Protein 3KGB (pdb70)

CATH classification: 3.30.572.10

Radius of gyration: 17.96 Å; Cα contacts (8 Å, |Δi|>4): 526; chains: 1; bounding box: 48×39×47 Å

InterPro domains:
  IPR000398 Thymidylate synthase [MF_00008] (9-294)
  IPR000398 Thymidylate synthase [PR00108] (51-72)
  IPR000398 Thymidylate synthase [PR00108] (143-162)
  IPR000398 Thymidylate synthase [PR00108] (169-184)
  IPR000398 Thymidylate synthase [PR00108] (187-213)
  IPR000398 Thymidylate synthase [PR00108] (225-242)
  IPR000398 Thymidylate synthase [TIGR03284] (104-292)
  IPR020940 Thymidylate synthase, active site [PS00091] (154-182)
  IPR023451 Thymidylate synthase/dCMP hydroxymethylase domain [PF00303] (10-293)
  IPR023451 Thymidylate synthase/dCMP hydroxymethylase domain [cd00351] (11-245)
  IPR036926 Thymidylate synthase/dCMP hydroxymethylase superfamily [G3DSA:3.30.572.10] (1-294)
  IPR036926 Thymidylate synthase/dCMP hydroxymethylase superfamily [SSF55831] (4-293)
  IPR045097 Thymidylate synthase/dCMP hydroxymethylase [PTHR11548] (3-293)

Structure (mmCIF, N/CA/C/O backbone):
data_3KGB
#
_entry.id   3KGB
#
_cell.length_a   71.630
_cell.length_b   72.280
_cell.length_c   61.680
_cell.angle_alpha   90.00
_cell.angle_beta   90.00
_cell.angle_gamma   90.00
#
_symmetry.space_group_name_H-M   'P 21 21 2'
#
loop_
_entity.id
_entity.type
_entity.pdbx_description
1 polymer 'Thymidylate synthase 1/2'
2 non-polymer 'CHLORIDE ION'
3 water water
#
loop_
_atom_site.group_PDB
_atom_site.id
_atom_site.type_symbol
_atom_site.label_atom_id
_atom_site.label_alt_id
_atom_site.label_comp_id
_atom_site.label_asym_id
_atom_site.label_entity_id
_atom_site.label_seq_id
_atom_site.pdbx_PDB_ins_code
_atom_site.Cartn_x
_atom_site.Cartn_y
_atom_site.Cartn_z
_atom_site.occupancy
_atom_site.B_iso_or_equiv
_atom_site.auth_seq_id
_atom_site.auth_comp_id
_atom_site.auth_asym_id
_atom_site.auth_atom_id
_atom_site.pdbx_PDB_model_num
ATOM 1 N N . HIS A 1 7 ? -10.251 27.774 -37.835 1.00 25.30 7 HIS A N 1
ATOM 2 C CA . HIS A 1 7 ? -10.581 27.054 -36.552 1.00 25.65 7 HIS A CA 1
ATOM 3 C C . HIS A 1 7 ? -9.544 27.311 -35.444 1.00 24.11 7 HIS A C 1
ATOM 4 O O . HIS A 1 7 ? -8.387 27.021 -35.628 1.00 24.25 7 HIS A O 1
ATOM 11 N N . PRO A 1 8 ? -9.977 27.832 -34.276 1.00 23.01 8 PRO A N 1
ATOM 12 C CA . PRO A 1 8 ? -9.078 28.136 -33.165 1.00 21.69 8 PRO A CA 1
ATOM 13 C C . PRO A 1 8 ? -8.282 26.945 -32.587 1.00 20.06 8 PRO A C 1
ATOM 14 O O . PRO A 1 8 ? -7.259 27.159 -31.943 1.00 20.73 8 PRO A O 1
ATOM 18 N N . GLU A 1 9 ? -8.752 25.717 -32.754 1.00 17.80 9 GLU A N 1
ATOM 19 C CA . GLU A 1 9 ? -7.929 24.553 -32.371 1.00 17.41 9 GLU A CA 1
ATOM 20 C C . GLU A 1 9 ? -6.597 24.529 -33.109 1.00 16.90 9 GLU A C 1
ATOM 21 O O . GLU A 1 9 ? -5.612 23.979 -32.594 1.00 16.47 9 GLU A O 1
ATOM 27 N N . HIS A 1 10 ? -6.549 25.168 -34.280 1.00 15.82 10 HIS A N 1
ATOM 28 C CA . HIS A 1 10 ? -5.301 25.299 -34.993 1.00 16.66 10 HIS A CA 1
ATOM 29 C C . HIS A 1 10 ? -4.262 26.016 -34.209 1.00 15.39 10 HIS A C 1
ATOM 30 O O . HIS A 1 10 ? -3.083 25.761 -34.409 1.00 16.41 10 HIS A O 1
ATOM 37 N N . GLN A 1 11 ? -4.659 26.944 -33.341 1.00 14.62 11 GLN A N 1
ATOM 38 C CA . GLN A 1 11 ? -3.684 27.602 -32.503 1.00 14.15 11 GLN A CA 1
ATOM 39 C C . GLN A 1 11 ? -2.948 26.594 -31.596 1.00 13.71 11 GLN A C 1
ATOM 40 O O . GLN A 1 11 ? -1.729 26.705 -31.365 1.00 13.08 11 GLN A O 1
ATOM 46 N N . TYR A 1 12 ? -3.724 25.642 -31.065 1.00 13.15 12 TYR A N 1
ATOM 47 C CA . TYR A 1 12 ? -3.205 24.559 -30.235 1.00 12.49 12 TYR A CA 1
ATOM 48 C C . TYR A 1 12 ? -2.278 23.645 -31.034 1.00 12.35 12 TYR A C 1
ATOM 49 O O . TYR A 1 12 ? -1.174 23.322 -30.578 1.00 11.89 12 TYR A O 1
ATOM 58 N N . LEU A 1 13 ? -2.725 23.243 -32.217 1.00 12.22 13 LEU A N 1
ATOM 59 C CA . LEU A 1 13 ? -1.971 22.329 -33.039 1.00 12.61 13 LEU A CA 1
ATOM 60 C C . LEU A 1 13 ? -0.664 22.942 -33.547 1.00 12.52 13 LEU A C 1
ATOM 61 O O . LEU A 1 13 ? 0.382 22.254 -33.597 1.00 11.70 13 LEU A O 1
ATOM 66 N N . ASP A 1 14 ? -0.743 24.202 -33.956 1.00 12.20 14 ASP A N 1
ATOM 67 C CA . ASP A 1 14 ? 0.429 24.954 -34.364 1.00 12.31 14 ASP A CA 1
ATOM 68 C C . ASP A 1 14 ? 1.422 25.094 -33.203 1.00 10.24 14 ASP A C 1
ATOM 69 O O . ASP A 1 14 ? 2.612 25.013 -33.406 1.00 9.05 14 ASP A O 1
ATOM 74 N N . LEU A 1 15 ? 0.927 25.325 -32.004 1.00 9.28 15 LEU A N 1
ATOM 75 C CA . LEU A 1 15 ? 1.806 25.439 -30.841 1.00 8.81 15 LEU A CA 1
ATOM 76 C C . LEU A 1 15 ? 2.505 24.046 -30.637 1.00 8.76 15 LEU A C 1
ATOM 77 O O . LEU A 1 15 ? 3.718 23.979 -30.488 1.00 7.70 15 LEU A O 1
ATOM 82 N N . VAL A 1 16 ? 1.752 22.947 -30.761 1.00 7.30 16 VAL A N 1
ATOM 83 C CA . VAL A 1 16 ? 2.342 21.646 -30.666 1.00 7.73 16 VAL A CA 1
ATOM 84 C C . VAL A 1 16 ? 3.427 21.412 -31.737 1.00 9.90 16 VAL A C 1
ATOM 85 O O . VAL A 1 16 ? 4.534 20.927 -31.435 1.00 8.85 16 VAL A O 1
ATOM 89 N N . LYS A 1 17 ? 3.110 21.769 -32.978 1.00 11.25 17 LYS A N 1
ATOM 90 C CA . LYS A 1 17 ? 4.050 21.621 -34.090 1.00 11.65 17 LYS A CA 1
ATOM 91 C C . LYS A 1 17 ? 5.302 22.423 -33.782 1.00 11.04 17 LYS A C 1
ATOM 92 O O . LYS A 1 17 ? 6.408 21.952 -33.950 1.00 11.94 17 LYS A O 1
ATOM 98 N N . HIS A 1 18 ? 5.109 23.611 -33.241 1.00 10.53 18 HIS A N 1
ATOM 99 C CA . HIS A 1 18 ? 6.200 24.527 -32.970 1.00 10.21 18 HIS A CA 1
ATOM 100 C C . HIS A 1 18 ? 7.128 23.906 -31.910 1.00 9.29 18 HIS A C 1
ATOM 101 O O . HIS A 1 18 ? 8.350 23.931 -32.063 1.00 8.27 18 HIS A O 1
ATOM 108 N N . ILE A 1 19 ? 6.541 23.317 -30.871 1.00 8.42 19 ILE A N 1
ATOM 109 C CA . ILE A 1 19 ? 7.325 22.694 -29.834 1.00 8.28 19 ILE A CA 1
ATOM 110 C C . ILE A 1 19 ? 8.068 21.497 -30.403 1.00 8.89 19 ILE A C 1
ATOM 111 O O . ILE A 1 19 ? 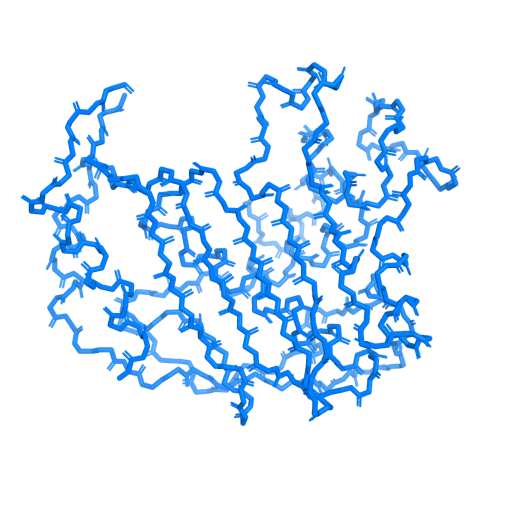9.208 21.303 -30.081 1.00 9.03 19 ILE A O 1
ATOM 116 N N . LEU A 1 20 ? 7.413 20.711 -31.253 1.00 9.43 20 LEU A N 1
ATOM 117 C CA . LEU A 1 20 ? 8.020 19.520 -31.857 1.00 9.71 20 LEU A CA 1
ATOM 118 C C . LEU A 1 20 ? 9.209 19.880 -32.735 1.00 10.06 20 LEU A C 1
ATOM 119 O O . LEU A 1 20 ? 10.200 19.168 -32.792 1.00 9.39 20 LEU A O 1
ATOM 124 N N . GLU A 1 21 ? 9.089 20.980 -33.447 1.00 11.45 21 GLU A N 1
ATOM 125 C CA . GLU A 1 21 ? 10.085 21.357 -34.461 1.00 12.92 21 GLU A CA 1
ATOM 126 C C . GLU A 1 21 ? 11.164 22.277 -33.933 1.00 11.60 21 GLU A C 1
ATOM 127 O O . GLU A 1 21 ? 12.290 22.219 -34.379 1.00 10.37 21 GLU A O 1
ATOM 133 N N . ASN A 1 22 ? 10.812 23.134 -32.987 1.00 11.70 22 ASN A N 1
ATOM 134 C CA . ASN A 1 22 ? 11.752 24.126 -32.466 1.00 12.35 22 ASN A CA 1
ATOM 135 C C . ASN A 1 22 ? 11.882 24.185 -30.951 1.00 12.35 22 ASN A C 1
ATOM 136 O O . ASN A 1 22 ? 12.578 25.051 -30.440 1.00 13.67 22 ASN A O 1
ATOM 141 N N . GLY A 1 23 ? 11.256 23.256 -30.235 1.00 11.78 23 GLY A N 1
ATOM 142 C CA . GLY A 1 23 ? 11.406 23.178 -28.794 1.00 12.31 23 GLY A CA 1
ATOM 143 C C . GLY A 1 23 ? 12.797 22.833 -28.289 1.00 12.40 23 GLY A C 1
ATOM 144 O O . GLY A 1 23 ? 13.533 22.119 -28.939 1.00 13.47 23 GLY A O 1
ATOM 145 N N . ALA A 1 24 ? 13.146 23.325 -27.104 1.00 13.14 24 ALA A N 1
ATOM 146 C CA . ALA A 1 24 ? 14.420 22.995 -26.473 1.00 13.68 24 ALA A CA 1
ATOM 147 C C . ALA A 1 24 ? 14.309 21.625 -25.809 1.00 14.69 24 ALA A C 1
ATOM 148 O O . ALA A 1 24 ? 13.211 21.158 -25.525 1.00 13.42 24 ALA A O 1
ATOM 150 N N . ARG A 1 25 ? 15.445 20.990 -25.564 1.00 16.26 25 ARG A N 1
ATOM 151 C CA . ARG A 1 25 ? 15.479 19.754 -24.811 1.00 18.75 25 ARG A CA 1
ATOM 152 C C . ARG A 1 25 ? 15.968 20.017 -23.394 1.00 20.76 25 ARG A C 1
ATOM 153 O O . ARG A 1 25 ? 17.117 20.406 -23.189 1.00 21.10 25 ARG A O 1
ATOM 161 N N . ARG A 1 26 ? 15.118 19.755 -22.414 1.00 23.13 26 ARG A N 1
ATOM 162 C CA . ARG A 1 26 ? 15.453 19.996 -21.018 1.00 24.92 26 ARG A CA 1
ATOM 163 C C . ARG A 1 26 ? 14.941 18.810 -20.180 1.00 26.69 26 ARG A C 1
ATOM 164 O O . ARG A 1 26 ? 13.939 18.188 -20.550 1.00 27.62 26 ARG A O 1
ATOM 172 N N . MET A 1 27 ? 15.659 18.445 -19.103 1.00 28.47 27 MET A N 1
ATOM 173 C CA . MET A 1 27 ? 15.206 17.362 -18.174 1.00 29.38 27 MET A CA 1
ATOM 174 C C . MET A 1 27 ? 14.858 17.967 -16.800 1.00 30.33 27 MET A C 1
ATOM 175 O O . MET A 1 27 ? 13.788 18.601 -16.640 1.00 31.03 27 MET A O 1
ATOM 177 N N . THR A 1 32 ? 12.435 12.616 -16.551 1.00 24.93 32 THR A N 1
ATOM 178 C CA . THR A 1 32 ? 11.612 12.598 -17.771 1.00 24.11 32 THR A CA 1
ATOM 179 C C . THR A 1 32 ? 11.917 13.832 -18.648 1.00 23.05 32 THR A C 1
ATOM 180 O O . THR A 1 32 ? 11.733 14.981 -18.222 1.00 23.92 32 THR A O 1
ATOM 182 N N . GLY A 1 33 ? 12.378 13.589 -19.871 1.00 21.02 33 GLY A N 1
ATOM 183 C CA . GLY A 1 33 ? 12.699 14.674 -20.785 1.00 19.53 33 GLY A CA 1
ATOM 184 C C . GLY A 1 33 ? 11.467 15.358 -21.351 1.00 18.05 33 GLY A C 1
ATOM 185 O O . GLY A 1 33 ? 10.360 14.815 -21.286 1.00 18.17 33 GLY A O 1
ATOM 186 N N . THR A 1 34 ? 11.662 16.563 -21.874 1.00 15.74 34 THR A N 1
ATOM 187 C CA . THR A 1 34 ? 10.647 17.244 -22.665 1.00 14.48 34 THR A CA 1
ATOM 188 C C . THR A 1 34 ? 11.236 18.085 -23.789 1.00 12.15 34 THR A C 1
ATOM 189 O O . THR A 1 34 ? 12.428 18.356 -23.841 1.00 10.96 34 THR A O 1
ATOM 193 N N . LEU A 1 35 ? 10.350 18.504 -24.680 1.00 10.62 35 LEU A N 1
ATOM 194 C CA . LEU A 1 35 ? 10.617 19.536 -25.668 1.00 9.06 35 LEU A CA 1
ATOM 195 C C . LEU A 1 35 ? 9.805 20.712 -25.218 1.00 9.23 35 LEU A C 1
ATOM 196 O O . LEU A 1 35 ? 8.646 20.526 -24.776 1.00 9.29 35 LEU A O 1
ATOM 201 N N . SER A 1 36 ? 10.345 21.927 -25.363 1.00 8.03 36 SER A N 1
ATOM 202 C CA . SER A 1 36 ? 9.674 23.082 -24.783 1.00 8.55 36 SER A CA 1
ATOM 203 C C . SER A 1 36 ? 10.006 24.415 -25.405 1.00 7.81 36 SER A C 1
ATOM 204 O O . SER A 1 36 ? 11.064 24.612 -25.975 1.00 8.28 36 SER A O 1
ATOM 207 N N . VAL A 1 37 ? 9.056 25.325 -25.277 1.00 7.27 37 VAL A N 1
ATOM 208 C CA . VAL A 1 37 ? 9.210 26.710 -25.681 1.00 7.24 37 VAL A CA 1
ATOM 209 C C . VAL A 1 37 ? 8.674 27.546 -24.551 1.00 7.54 37 VAL A C 1
ATOM 210 O O . VAL A 1 37 ? 7.965 27.029 -23.645 1.00 6.80 37 VAL A O 1
ATOM 214 N N . PHE A 1 38 ? 8.974 28.843 -24.582 1.00 6.98 38 PHE A N 1
ATOM 215 C CA . PHE A 1 38 ? 8.577 29.661 -23.488 1.00 6.47 38 PHE A CA 1
ATOM 216 C C . PHE A 1 38 ? 7.845 30.843 -24.023 1.00 7.56 38 PHE A C 1
ATOM 217 O O . PHE A 1 38 ? 8.389 31.584 -24.849 1.00 8.78 38 PHE A O 1
ATOM 225 N N . GLY A 1 39 ? 6.641 31.082 -23.521 1.00 7.74 39 GLY A N 1
ATOM 226 C CA . GLY A 1 39 ? 5.879 32.262 -23.950 1.00 8.11 39 GLY A CA 1
ATOM 227 C C . GLY A 1 39 ? 4.977 31.910 -25.110 1.00 7.89 39 GLY A C 1
ATOM 228 O O . GLY A 1 39 ? 5.424 31.859 -26.250 1.00 9.29 39 GLY A O 1
ATOM 229 N N . ALA A 1 40 ? 3.707 31.658 -24.834 1.00 6.97 40 ALA A N 1
ATOM 230 C CA . ALA A 1 40 ? 2.742 31.382 -25.906 1.00 6.92 40 ALA A CA 1
ATOM 231 C C . ALA A 1 40 ? 1.357 31.861 -25.472 1.00 7.70 40 ALA A C 1
ATOM 232 O O . ALA A 1 40 ? 1.083 31.986 -24.263 1.00 7.27 40 ALA A O 1
ATOM 234 N N . THR A 1 41 ? 0.484 32.049 -26.457 1.00 7.79 41 THR A N 1
ATOM 235 C CA . THR A 1 41 ? -0.860 32.536 -26.258 1.00 9.68 41 THR A CA 1
ATOM 236 C C . THR A 1 41 ? -1.799 31.758 -27.184 1.00 9.74 41 THR A C 1
ATOM 237 O O . THR A 1 41 ? -1.471 31.507 -28.352 1.00 9.67 41 THR A O 1
ATOM 241 N N . MET A 1 42 ? -2.982 31.456 -26.697 1.00 9.23 42 MET A N 1
ATOM 242 C CA . MET A 1 42 ? -4.048 30.930 -27.535 1.00 9.22 42 MET A CA 1
ATOM 243 C C . MET A 1 42 ? -5.276 31.658 -27.027 1.00 9.59 42 MET A C 1
ATOM 244 O O . MET A 1 42 ? -5.363 31.929 -25.837 1.00 8.79 42 MET A O 1
ATOM 249 N N . ARG A 1 43 ? -6.234 31.942 -27.901 1.00 10.27 43 ARG A N 1
ATOM 250 C CA . ARG A 1 43 ? -7.504 32.494 -27.468 1.00 10.68 43 ARG A CA 1
ATOM 251 C C . ARG A 1 43 ? -8.688 31.826 -28.183 1.00 10.48 43 ARG A C 1
ATOM 252 O O . ARG A 1 43 ? -8.618 31.456 -29.366 1.00 9.76 43 ARG A O 1
ATOM 260 N N . PHE A 1 44 ? -9.767 31.683 -27.431 1.00 9.75 44 PHE A N 1
ATOM 261 C CA . PHE A 1 44 ? -10.930 30.956 -27.860 1.00 9.55 44 PHE A CA 1
ATOM 262 C C . PHE A 1 44 ? -12.174 31.740 -27.599 1.00 9.10 44 PHE A C 1
ATOM 263 O O . PHE A 1 44 ? -12.430 32.151 -26.476 1.00 9.43 44 PHE A O 1
ATOM 271 N N . SER A 1 45 ? -12.971 31.919 -28.635 1.00 9.10 45 SER A N 1
ATOM 272 C CA . SER A 1 45 ? -14.240 32.602 -28.498 1.00 9.86 45 SER A CA 1
ATOM 273 C C . SER A 1 45 ? -15.178 31.647 -27.812 1.00 10.51 45 SER A C 1
ATOM 274 O O . SER A 1 45 ? -15.185 30.433 -28.117 1.00 11.00 45 SER A O 1
ATOM 277 N N . LEU A 1 46 ? -15.958 32.198 -26.892 1.00 10.41 46 LEU A N 1
ATOM 278 C CA . LEU A 1 46 ? -17.027 31.484 -26.179 1.00 10.05 46 LEU A CA 1
ATOM 279 C C . LEU A 1 46 ? -18.396 32.003 -26.618 1.00 10.73 46 LEU A C 1
ATOM 280 O O . LEU A 1 46 ? -19.387 31.723 -25.983 1.00 11.61 46 LEU A O 1
ATOM 285 N N . GLU A 1 47 ? -18.445 32.775 -27.696 1.00 11.67 47 GLU A N 1
ATOM 286 C CA . GLU A 1 47 ? -19.705 33.254 -28.246 1.00 12.93 47 GLU A CA 1
ATOM 287 C C . GLU A 1 47 ? -20.524 32.146 -28.897 1.00 12.76 47 GLU A C 1
ATOM 288 O O . GLU A 1 47 ? -20.000 31.103 -29.284 1.00 12.45 47 GLU A O 1
ATOM 294 N N . ASP A 1 48 ? -21.824 32.378 -28.970 1.00 13.64 48 ASP A N 1
ATOM 295 C CA . ASP A 1 48 ? -22.773 31.424 -29.513 1.00 13.99 48 ASP A CA 1
ATOM 296 C C . ASP A 1 48 ? -22.576 30.080 -28.833 1.00 12.50 48 ASP A C 1
ATOM 297 O O . ASP A 1 48 ? -22.621 29.055 -29.479 1.00 12.01 48 ASP A O 1
ATOM 302 N N . ASN A 1 49 ? -22.335 30.083 -27.529 1.00 10.32 49 ASN A N 1
ATOM 303 C CA . ASN A 1 49 ? -22.265 28.844 -26.759 1.00 10.18 49 ASN A CA 1
ATOM 304 C C . ASN A 1 49 ? -21.070 27.951 -27.115 1.00 9.90 49 ASN A C 1
ATOM 305 O O . ASN A 1 49 ? -21.013 26.809 -26.683 1.00 9.46 49 ASN A O 1
ATOM 310 N N . THR A 1 50 ? -20.100 28.490 -27.861 1.00 9.83 50 THR A N 1
ATOM 311 C CA . THR A 1 50 ? -18.918 27.753 -28.232 1.00 9.07 50 THR A CA 1
ATOM 312 C C . THR A 1 50 ? -18.196 27.372 -26.959 1.00 9.56 50 THR A C 1
ATOM 313 O O . THR A 1 50 ? -18.020 28.218 -26.044 1.00 8.73 50 THR A O 1
ATOM 317 N N . PHE A 1 51 ? -17.844 26.088 -26.886 1.00 9.35 51 PHE A N 1
ATOM 318 C CA . PHE A 1 51 ? -17.071 25.553 -25.770 1.00 9.78 51 PHE A CA 1
ATOM 319 C C . PHE A 1 51 ? -15.826 24.838 -26.300 1.00 10.01 51 PHE A C 1
ATOM 320 O O . PHE A 1 51 ? -15.929 23.804 -26.987 1.00 10.22 51 PHE A O 1
ATOM 328 N N . PRO A 1 52 ? -14.639 25.420 -26.057 1.00 10.36 52 PRO A N 1
ATOM 329 C CA . PRO A 1 52 ? -13.433 24.898 -26.681 1.00 10.32 52 PRO A CA 1
ATOM 330 C C . PRO A 1 52 ? -12.884 23.617 -26.048 1.00 10.35 52 PRO A C 1
ATOM 331 O O . PRO A 1 52 ? -11.815 23.604 -25.450 1.00 11.04 52 PRO A O 1
ATOM 335 N N . LEU A 1 53 ? -13.631 22.543 -26.246 1.00 9.97 53 LEU A N 1
ATOM 336 C CA . LEU A 1 53 ? -13.261 21.196 -25.834 1.00 9.84 53 LEU A CA 1
ATOM 337 C C . LEU A 1 53 ? -12.574 20.558 -27.050 1.00 9.78 53 LEU A C 1
ATOM 338 O O . LEU A 1 53 ? -13.207 20.371 -28.085 1.00 8.75 53 LEU A O 1
ATOM 343 N N . LEU A 1 54 ? -11.276 20.286 -26.956 1.00 9.39 54 LEU A N 1
ATOM 344 C CA . LEU A 1 54 ? -10.539 19.906 -28.138 1.00 10.81 54 LEU A CA 1
ATOM 345 C C . LEU A 1 54 ? -11.122 18.659 -28.818 1.00 10.77 54 LEU A C 1
ATOM 346 O O . LEU A 1 54 ? -11.557 17.725 -28.166 1.00 9.86 54 LEU A O 1
ATOM 351 N N . THR A 1 55 ? -11.129 18.714 -30.148 1.00 11.32 55 THR A N 1
ATOM 352 C CA . THR A 1 55 ? -11.659 17.667 -31.011 1.00 11.80 55 THR A CA 1
ATOM 353 C C . THR A 1 55 ? -10.591 16.703 -31.510 1.00 12.26 55 THR A C 1
ATOM 354 O O . THR A 1 55 ? -10.879 15.541 -31.743 1.00 12.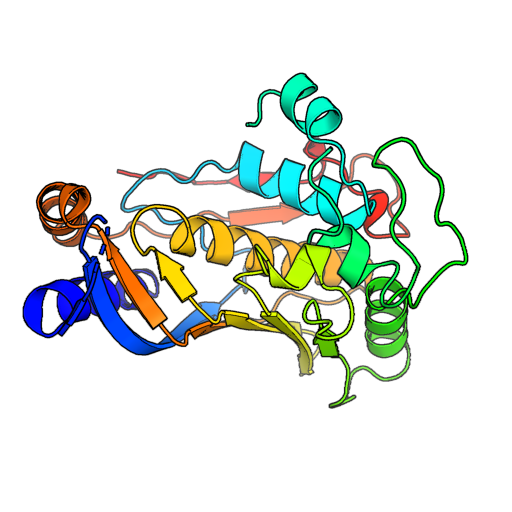86 55 THR A O 1
ATOM 358 N N . THR A 1 56 ? -9.337 17.134 -31.599 1.00 13.07 56 THR A N 1
ATOM 359 C CA . THR A 1 56 ? -8.337 16.249 -32.168 1.00 13.86 56 THR A CA 1
ATOM 360 C C . THR A 1 56 ? -7.982 15.099 -31.270 1.00 14.11 56 THR A C 1
ATOM 361 O O . THR A 1 56 ? -7.386 14.163 -31.738 1.00 13.34 56 THR A O 1
ATOM 365 N N . ARG A 1 57 ? -8.397 15.173 -30.011 1.00 15.01 57 ARG A N 1
ATOM 366 C CA . ARG A 1 57 ? -8.296 14.076 -29.065 1.00 16.09 57 ARG A CA 1
ATOM 367 C C . ARG A 1 57 ? -9.266 14.342 -27.909 1.00 15.64 57 ARG A C 1
ATOM 368 O O . ARG A 1 57 ? -9.267 15.437 -27.326 1.00 15.93 57 ARG A O 1
ATOM 376 N N . ARG A 1 58 ? -10.081 13.345 -27.583 1.00 14.84 58 ARG A N 1
ATOM 377 C CA . ARG A 1 58 ? -11.113 13.476 -26.569 1.00 14.00 58 ARG A CA 1
ATOM 378 C C . ARG A 1 58 ? -10.547 14.008 -25.251 1.00 14.04 58 ARG A C 1
ATOM 379 O O . ARG A 1 58 ? -9.534 13.516 -24.755 1.00 13.19 58 ARG A O 1
ATOM 387 N N . VAL A 1 59 ? -11.224 15.022 -24.702 1.00 13.39 59 VAL A N 1
ATOM 388 C CA . VAL A 1 59 ? -10.869 15.596 -23.425 1.00 12.54 59 VAL A CA 1
ATOM 389 C C . VAL A 1 59 ? -11.863 15.119 -22.392 1.00 12.80 59 VAL A C 1
ATOM 390 O O . VAL A 1 59 ? -13.068 14.999 -22.671 1.00 13.53 59 VAL A O 1
ATOM 394 N N . PHE A 1 60 ? -11.373 14.852 -21.188 1.00 12.75 60 PHE A N 1
ATOM 395 C CA . PHE A 1 60 ? -12.206 14.286 -20.129 1.00 12.49 60 PHE A CA 1
ATOM 396 C C . PHE A 1 60 ? -13.210 15.307 -19.548 1.00 12.06 60 PHE A C 1
ATOM 397 O O . PHE A 1 60 ? -13.033 15.829 -18.454 1.00 11.09 60 PHE A O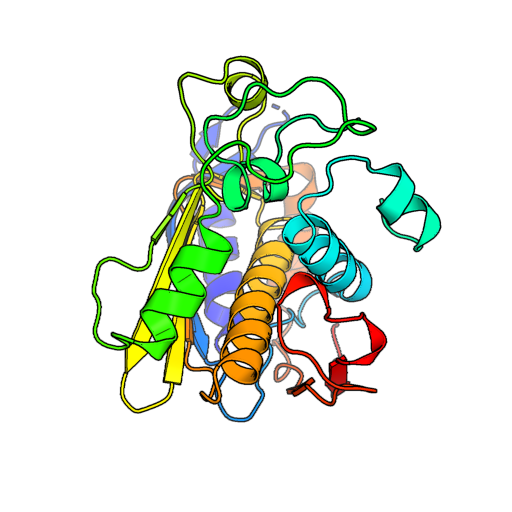 1
ATOM 405 N N . TYR A 1 61 ? -14.284 15.543 -20.290 1.00 12.36 61 TYR A N 1
ATOM 406 C CA . TYR A 1 61 ? -15.283 16.552 -19.958 1.00 12.96 61 TYR A CA 1
ATOM 407 C C . TYR A 1 61 ? -15.826 16.405 -18.534 1.00 13.70 61 TYR A C 1
ATOM 408 O O . TYR A 1 61 ? -15.928 17.387 -17.799 1.00 14.18 61 TYR A O 1
ATOM 417 N N . ARG A 1 62 ? -16.161 15.194 -18.128 1.00 13.67 62 ARG A N 1
ATOM 418 C CA . ARG A 1 62 ? -16.719 15.019 -16.797 1.00 14.32 62 ARG A CA 1
ATOM 419 C C . ARG A 1 62 ? -15.722 15.464 -15.738 1.00 13.93 62 ARG A C 1
ATOM 420 O O . ARG A 1 62 ? -16.103 16.104 -14.752 1.00 14.32 62 ARG A O 1
ATOM 428 N N . GLY A 1 63 ? -14.453 15.115 -15.944 1.00 13.00 63 GLY A N 1
ATOM 429 C CA . GLY A 1 63 ? -13.380 15.570 -15.083 1.00 12.49 63 GLY A CA 1
ATOM 430 C C . GLY A 1 63 ? -13.301 17.083 -15.023 1.00 12.59 63 GLY A C 1
ATOM 431 O O . GLY A 1 63 ? -13.258 17.653 -13.917 1.00 12.89 63 GLY A O 1
ATOM 432 N N . VAL A 1 64 ? -13.307 17.744 -16.189 1.00 11.52 64 VAL A N 1
ATOM 433 C CA . VAL A 1 64 ? -13.276 19.213 -16.230 1.00 11.56 64 VAL A CA 1
ATOM 434 C C . VAL A 1 64 ? -14.342 19.777 -15.309 1.00 11.96 64 VAL A C 1
ATOM 435 O O . VAL A 1 64 ? -14.076 20.637 -14.447 1.00 12.07 64 VAL A O 1
ATOM 439 N N . VAL A 1 65 ? -15.565 19.296 -15.475 1.00 12.17 65 VAL A N 1
ATOM 440 C CA . VAL A 1 65 ? -16.675 19.898 -14.773 1.00 12.17 65 VAL A CA 1
ATOM 441 C C . VAL A 1 65 ? -16.585 19.662 -13.268 1.00 12.80 65 VAL A C 1
ATOM 442 O O . VAL A 1 65 ? -16.591 20.608 -12.478 1.00 12.22 65 VAL A O 1
ATOM 446 N N . GLU A 1 66 ? -16.475 18.397 -12.885 1.00 13.32 66 GLU A N 1
ATOM 447 C CA . GLU A 1 66 ? -16.475 18.020 -11.473 1.00 13.99 66 GLU A CA 1
ATOM 448 C C . GLU A 1 66 ? -15.315 18.682 -10.716 1.00 14.16 66 GLU A C 1
ATOM 449 O O . GLU A 1 66 ? -15.492 19.229 -9.619 1.00 13.18 66 GLU A O 1
ATOM 455 N N . GLU A 1 67 ? -14.156 18.697 -11.353 1.00 14.50 67 GLU A N 1
ATOM 456 C CA . GLU A 1 67 ? -12.980 19.299 -10.782 1.00 15.82 67 GLU A CA 1
ATOM 457 C C . GLU A 1 67 ? -13.089 20.831 -10.664 1.00 15.49 67 GLU A C 1
ATOM 458 O O . GLU A 1 67 ? -12.663 21.405 -9.668 1.00 15.93 67 GLU A O 1
ATOM 464 N N . LEU A 1 68 ? -13.699 21.497 -11.632 1.00 15.11 68 LEU A N 1
ATOM 465 C CA . LEU A 1 68 ? -14.003 22.907 -11.449 1.00 15.18 68 LEU A CA 1
ATOM 466 C C . LEU A 1 68 ? -15.018 23.114 -10.310 1.00 15.68 68 LEU A C 1
ATOM 467 O O . LEU A 1 68 ? -14.803 23.957 -9.470 1.00 16.57 68 LEU A O 1
ATOM 472 N N . LEU A 1 69 ? -16.118 22.377 -10.270 1.00 16.04 69 LEU A N 1
ATOM 473 C CA . LEU A 1 69 ? -17.097 22.613 -9.198 1.00 16.91 69 LEU A CA 1
ATOM 474 C C . LEU A 1 69 ? -16.480 22.346 -7.807 1.00 17.36 69 LEU A C 1
ATOM 475 O O . LEU A 1 69 ? -16.769 23.049 -6.842 1.00 16.92 69 LEU A O 1
ATOM 480 N N . PHE A 1 70 ? -15.631 21.326 -7.740 1.00 18.18 70 PHE A N 1
ATOM 481 C CA . PHE A 1 70 ? -14.853 20.967 -6.542 1.00 19.10 70 PHE A CA 1
ATOM 482 C C . PHE A 1 70 ? -13.953 22.119 -6.096 1.00 19.57 70 PHE A C 1
ATOM 483 O O . PHE A 1 70 ? -14.005 22.515 -4.937 1.00 20.04 70 PHE A O 1
ATOM 491 N N . PHE A 1 71 ? -13.138 22.661 -7.001 1.00 19.89 71 PHE A N 1
ATOM 492 C CA . PHE A 1 71 ? -12.333 23.839 -6.659 1.00 20.30 71 PHE A CA 1
ATOM 493 C C . PHE A 1 71 ? -13.210 25.020 -6.224 1.00 20.05 71 PHE A C 1
ATOM 494 O O . PHE A 1 71 ? -12.841 25.767 -5.323 1.00 19.25 71 PHE A O 1
ATOM 502 N N . LEU A 1 72 ? -14.346 25.221 -6.888 1.00 19.75 72 LEU A N 1
ATOM 503 C CA . LEU A 1 72 ? -15.215 26.349 -6.530 1.00 20.44 72 LEU A CA 1
ATOM 504 C C . LEU A 1 72 ? -15.877 26.171 -5.141 1.00 21.36 72 LEU A C 1
ATOM 505 O O . LEU A 1 72 ? -16.241 27.158 -4.495 1.00 21.22 72 LEU A O 1
ATOM 510 N N . ARG A 1 73 ? -16.034 24.933 -4.688 1.00 21.99 73 ARG A N 1
ATOM 511 C CA . ARG A 1 73 ? -16.477 24.688 -3.312 1.00 23.45 73 ARG A CA 1
ATOM 512 C C . ARG A 1 73 ? -15.336 24.868 -2.304 1.00 24.12 73 ARG A C 1
ATOM 513 O O . ARG A 1 73 ? -15.558 24.881 -1.091 1.00 24.53 73 ARG A O 1
ATOM 521 N N . GLY A 1 74 ? -14.114 25.018 -2.805 1.00 24.89 74 GLY A N 1
ATOM 522 C CA . GLY A 1 74 ? -12.962 25.252 -1.950 1.00 25.62 74 GLY A CA 1
ATOM 523 C C . GLY A 1 74 ? -12.480 23.973 -1.312 1.00 26.11 74 GLY A C 1
ATOM 524 O O . GLY A 1 74 ? -11.763 24.013 -0.318 1.00 26.36 74 GLY A O 1
ATOM 525 N N . GLU A 1 75 ? -12.860 22.835 -1.890 1.00 26.64 75 GLU A N 1
ATOM 526 C CA . GLU A 1 75 ? -12.569 21.538 -1.286 1.00 27.24 75 GLU A CA 1
ATOM 527 C C . GLU A 1 75 ? -11.201 21.079 -1.724 1.00 27.05 75 GLU A C 1
ATOM 528 O O . GLU A 1 75 ? -10.717 21.479 -2.777 1.00 27.47 75 GLU A O 1
ATOM 534 N N . THR A 1 76 ? -10.586 20.240 -0.899 1.00 27.15 76 THR A N 1
ATOM 535 C CA . THR A 1 76 ? -9.182 19.864 -1.068 1.00 26.92 76 THR A CA 1
ATOM 536 C C . THR A 1 76 ? -8.965 18.394 -0.743 1.00 26.82 76 THR A C 1
ATOM 537 O O . THR A 1 76 ? -7.875 18.000 -0.344 1.00 26.80 76 THR A O 1
ATOM 541 N N . ASP A 1 77 ? -10.005 17.589 -0.941 1.00 27.01 77 ASP A N 1
ATOM 542 C CA . ASP A 1 77 ? -10.000 16.182 -0.551 1.00 27.04 77 ASP A CA 1
ATOM 543 C C . ASP A 1 77 ? -10.432 15.337 -1.736 1.00 26.96 77 ASP A C 1
ATOM 544 O O . ASP A 1 77 ? -11.622 15.263 -2.043 1.00 25.91 77 ASP A O 1
ATOM 546 N N . SER A 1 78 ? -9.470 14.667 -2.370 1.00 27.49 78 SER A N 1
ATOM 547 C CA . SER A 1 78 ? -9.718 13.995 -3.646 1.00 28.46 78 SER A CA 1
ATOM 548 C C . SER A 1 78 ? -10.622 12.769 -3.537 1.00 29.10 78 SER A C 1
ATOM 549 O O . SER A 1 78 ? -10.893 12.103 -4.547 1.00 29.64 78 SER A O 1
ATOM 552 N N . LYS A 1 79 ? -11.083 12.475 -2.319 1.00 29.69 79 LYS A N 1
ATOM 553 C CA . LYS A 1 79 ? -12.123 11.475 -2.088 1.00 29.76 79 LYS A CA 1
ATOM 554 C C . LYS A 1 79 ? -13.475 11.949 -2.654 1.00 29.66 79 LYS A C 1
ATOM 555 O O . LYS A 1 79 ? -14.214 11.141 -3.219 1.00 29.54 79 LYS A O 1
ATOM 557 N N . VAL A 1 80 ? -13.791 13.242 -2.512 1.00 29.75 80 VAL A N 1
ATOM 558 C CA . VAL A 1 80 ? -14.983 13.826 -3.177 1.00 30.13 80 VAL A CA 1
ATOM 559 C C . VAL A 1 80 ? -15.015 13.489 -4.672 1.00 29.95 80 VAL A C 1
ATOM 560 O O . VAL A 1 80 ? -16.026 13.020 -5.186 1.00 30.00 80 VAL A O 1
ATOM 562 N N . LEU A 1 81 ? -13.886 13.703 -5.338 1.00 30.35 81 LEU A N 1
ATOM 563 C CA . LEU A 1 81 ? -13.758 13.497 -6.780 1.00 30.60 81 LEU A CA 1
ATOM 564 C C . LEU A 1 81 ? -13.843 12.035 -7.135 1.00 31.33 81 LEU A C 1
ATOM 565 O O . LEU A 1 81 ? -14.522 11.672 -8.106 1.00 31.24 81 LEU A O 1
ATOM 570 N N . GLU A 1 82 ? -13.131 11.209 -6.358 1.00 32.11 82 GLU A N 1
ATOM 571 C CA . GLU A 1 82 ? -13.050 9.761 -6.591 1.00 32.57 82 GLU A CA 1
ATOM 572 C C . GLU A 1 82 ? -14.445 9.165 -6.613 1.00 33.02 82 GLU A C 1
ATOM 573 O O . GLU A 1 82 ? -14.765 8.393 -7.514 1.00 33.19 82 GLU A O 1
ATOM 575 N N . LYS A 1 83 ? -15.283 9.572 -5.656 1.00 33.59 83 LYS A N 1
ATOM 576 C CA . LYS A 1 83 ? -16.673 9.094 -5.559 1.00 34.05 83 LYS A CA 1
ATOM 577 C C . LYS A 1 83 ? -17.607 9.701 -6.625 1.00 34.55 83 LYS A C 1
ATOM 578 O O . LYS A 1 83 ? -18.834 9.532 -6.543 1.00 34.91 83 LYS A O 1
ATOM 580 N N . LYS A 1 84 ? -17.030 10.4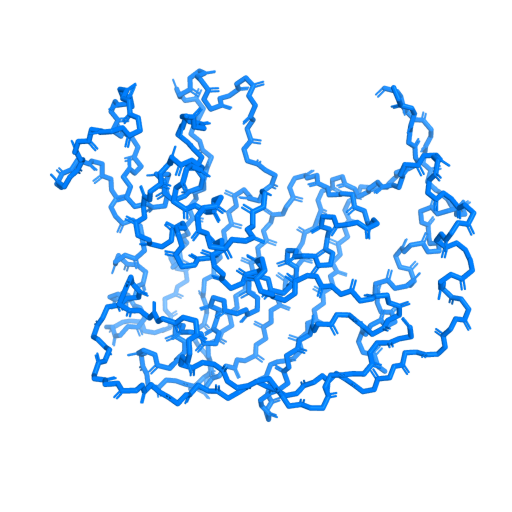06 -7.602 1.00 34.50 84 LYS A N 1
ATOM 581 C CA . LYS A 1 84 ? -17.754 10.904 -8.769 1.00 34.83 84 LYS A CA 1
ATOM 582 C C . LYS A 1 84 ? -17.117 10.452 -10.102 1.00 35.09 84 LYS A C 1
ATOM 583 O O . LYS A 1 84 ? -17.412 11.015 -11.174 1.00 35.37 84 LYS A O 1
ATOM 589 N N . GLY A 1 85 ? -16.262 9.432 -10.030 1.00 34.91 85 GLY A N 1
ATOM 590 C CA . GLY A 1 85 ? -15.698 8.802 -11.214 1.00 34.80 85 GLY A CA 1
ATOM 591 C C . GLY A 1 85 ? -14.544 9.570 -11.818 1.00 34.84 85 GLY A C 1
ATOM 592 O O . GLY A 1 85 ? -14.262 9.418 -13.007 1.00 34.85 85 GLY A O 1
ATOM 593 N N . VAL A 1 86 ? -13.861 10.362 -10.987 1.00 34.82 86 VAL A N 1
ATOM 594 C CA . VAL A 1 86 ? -12.793 11.261 -11.421 1.00 34.85 86 VAL A CA 1
ATOM 595 C C . VAL A 1 86 ? -11.542 11.120 -10.545 1.00 35.36 86 VAL A C 1
ATOM 596 O O . VAL A 1 86 ? -11.621 11.263 -9.331 1.00 35.31 86 VAL A O 1
ATOM 600 N N . ARG A 1 87 ? -10.392 10.879 -11.177 1.00 36.22 87 ARG A N 1
ATOM 601 C CA . ARG A 1 87 ? -9.098 10.787 -10.487 1.00 36.55 87 ARG A CA 1
ATOM 602 C C . ARG A 1 87 ? -8.428 12.154 -10.352 1.00 36.96 87 ARG A C 1
ATOM 603 O O . ARG A 1 87 ? -7.902 12.708 -11.329 1.00 37.04 87 ARG A O 1
ATOM 605 N N . ASP A 1 109 ? -6.037 13.845 0.973 1.00 28.17 109 ASP A N 1
ATOM 606 C CA . ASP A 1 109 ? -5.710 15.256 1.190 1.00 27.96 109 ASP A CA 1
ATOM 607 C C . ASP A 1 109 ? -4.720 15.730 0.134 1.00 28.12 109 ASP A C 1
ATOM 608 O O . ASP A 1 109 ? -3.612 15.196 0.026 1.00 28.26 109 ASP A O 1
ATOM 613 N N . LEU A 1 110 ? -5.128 16.727 -0.652 1.00 28.08 110 LEU A N 1
ATOM 614 C CA . LEU A 1 110 ? -4.280 17.263 -1.723 1.00 28.09 110 LEU A CA 1
ATOM 615 C C . LEU A 1 110 ? -3.485 18.484 -1.284 1.00 27.62 110 LEU A C 1
ATOM 616 O O . LEU A 1 110 ? -2.569 18.904 -1.983 1.00 27.92 110 LEU A O 1
ATOM 621 N N . GLY A 1 111 ? -3.844 19.056 -0.137 1.00 27.27 111 GLY A N 1
ATOM 622 C CA . GLY A 1 111 ? -3.195 20.262 0.364 1.00 27.14 111 GLY A CA 1
ATOM 623 C C . GLY A 1 111 ? -3.864 21.542 -0.114 1.00 26.90 111 GLY A C 1
ATOM 624 O O . GLY A 1 111 ? -5.006 21.525 -0.575 1.00 27.12 111 GLY A O 1
ATOM 625 N N . PRO A 1 112 ? -3.148 22.671 -0.022 1.00 26.24 112 PRO A N 1
ATOM 626 C CA . PRO A 1 112 ? -3.769 23.936 -0.361 1.00 25.53 112 PRO A CA 1
ATOM 627 C C . PRO A 1 112 ? -3.668 24.230 -1.872 1.00 25.02 112 PRO A C 1
ATOM 628 O O . PRO A 1 112 ? -3.057 25.216 -2.310 1.00 24.24 112 PRO A O 1
ATOM 632 N N . ILE A 1 113 ? -4.275 23.333 -2.651 1.00 24.62 113 ILE A N 1
ATOM 633 C CA . ILE A 1 113 ? -4.418 23.496 -4.097 1.00 24.18 113 ILE A CA 1
ATOM 634 C C . ILE A 1 113 ? -5.471 24.580 -4.437 1.00 24.07 113 ILE A C 1
ATOM 635 O O . ILE A 1 113 ? -5.912 25.326 -3.556 1.00 23.32 113 ILE A O 1
ATOM 640 N N . TYR A 1 114 ? -5.866 24.653 -5.712 1.00 24.53 114 TYR A N 1
ATOM 641 C CA . TYR A 1 114 ? -6.514 25.850 -6.298 1.00 24.49 114 TYR A CA 1
ATOM 642 C C . TYR A 1 114 ? -7.631 26.431 -5.508 1.00 24.02 114 TYR A C 1
ATOM 643 O O . TYR A 1 114 ? -7.558 27.572 -5.107 1.00 25.81 114 TYR A O 1
ATOM 652 N N . GLY A 1 115 ? -8.670 25.654 -5.299 1.00 23.12 115 GLY A N 1
ATOM 653 C CA . GLY A 1 115 ? -9.820 26.120 -4.573 1.00 22.71 115 GLY A CA 1
ATOM 654 C C . GLY A 1 115 ? -9.501 26.786 -3.258 1.00 22.03 115 GLY A C 1
ATOM 655 O O . GLY A 1 115 ? -10.059 27.841 -2.959 1.00 22.82 115 GLY A O 1
ATOM 656 N N . PHE A 1 116 ? -8.624 26.171 -2.460 1.00 20.42 116 PHE A N 1
ATOM 657 C CA . PHE A 1 116 ? -8.177 26.778 -1.219 1.00 18.68 116 PHE A CA 1
ATOM 658 C C . PHE A 1 116 ? -7.617 28.178 -1.435 1.00 17.43 116 PHE A C 1
ATOM 659 O O . PHE A 1 116 ? -7.983 29.122 -0.729 1.00 16.45 116 PHE A O 1
ATOM 667 N N . GLN A 1 117 ? -6.716 28.300 -2.402 1.00 16.31 117 GLN A N 1
ATOM 668 C CA . GLN A 1 117 ? -6.088 29.593 -2.719 1.00 16.02 117 GLN A CA 1
ATOM 669 C C . GLN A 1 117 ? -7.115 30.596 -3.241 1.00 15.91 117 GLN A C 1
ATOM 670 O O . GLN A 1 117 ? -7.061 31.797 -2.930 1.00 14.78 117 GLN A O 1
ATOM 676 N N . TRP A 1 118 ? -8.045 30.086 -4.043 1.00 15.90 118 TRP A N 1
ATOM 677 C CA . TRP A 1 118 ? -9.074 30.908 -4.639 1.00 16.12 118 TRP A CA 1
ATOM 678 C C . TRP A 1 118 ? -9.969 31.459 -3.572 1.00 16.91 118 TRP A C 1
ATOM 679 O O . TRP A 1 118 ? -10.273 32.654 -3.561 1.00 18.24 118 TRP A O 1
ATOM 690 N N . ARG A 1 119 ? -10.397 30.587 -2.676 1.00 16.75 119 ARG A N 1
ATOM 691 C CA . ARG A 1 119 ? -11.447 30.936 -1.738 1.00 17.61 119 ARG A CA 1
ATOM 692 C C . ARG A 1 119 ? -10.973 31.324 -0.339 1.00 17.08 119 ARG A C 1
ATOM 693 O O . ARG A 1 119 ? -11.696 32.028 0.332 1.00 16.14 119 ARG A O 1
ATOM 701 N N . HIS A 1 120 ? -9.756 30.920 0.046 1.00 17.04 120 HIS A N 1
ATOM 702 C CA . HIS A 1 120 ? -9.214 31.156 1.389 1.00 17.35 120 HIS A CA 1
ATOM 703 C C . HIS A 1 120 ? -7.733 31.566 1.334 1.00 16.68 120 HIS A C 1
ATOM 704 O O . HIS A 1 120 ? -6.908 31.054 2.084 1.00 16.43 120 HIS A O 1
ATOM 711 N N . PHE A 1 121 ? -7.398 32.486 0.440 1.00 16.01 121 PHE A N 1
ATOM 712 C CA . PHE A 1 121 ? -6.017 32.871 0.250 1.00 15.20 121 PHE A CA 1
ATOM 713 C C . PHE A 1 121 ? -5.406 33.416 1.536 1.00 15.39 121 PHE A C 1
ATOM 714 O O . PHE A 1 121 ? -5.977 34.314 2.181 1.00 15.52 121 PHE A O 1
ATOM 722 N N . GLY A 1 122 ? -4.245 32.883 1.906 1.00 15.43 122 GLY A N 1
ATOM 723 C CA . GLY A 1 122 ? -3.541 33.357 3.109 1.00 16.15 122 GLY A CA 1
ATOM 724 C C . GLY A 1 122 ? -3.949 32.730 4.440 1.00 16.50 122 GLY A C 1
ATOM 725 O O . GLY A 1 122 ? -3.376 33.077 5.490 1.00 16.58 122 GLY A O 1
ATOM 726 N N . ALA A 1 123 ? -4.928 31.819 4.419 1.00 16.98 123 ALA A N 1
ATOM 727 C CA . ALA A 1 123 ? -5.313 31.077 5.646 1.00 17.46 123 ALA A CA 1
ATOM 728 C C . ALA A 1 123 ? -4.272 30.003 5.925 1.00 17.43 123 ALA A C 1
ATOM 729 O O . ALA A 1 123 ? -3.642 29.492 5.001 1.00 17.88 123 ALA A O 1
ATOM 731 N N . ARG A 1 124 ? -4.091 29.653 7.191 1.00 17.71 124 ARG A N 1
ATOM 732 C CA . ARG A 1 124 ? -3.224 28.542 7.543 1.00 17.60 124 ARG A CA 1
ATOM 733 C C . ARG A 1 124 ? -3.942 27.275 7.102 1.00 17.64 124 ARG A C 1
ATOM 734 O O . ARG A 1 124 ? -5.069 27.036 7.528 1.00 17.75 124 ARG A O 1
ATOM 736 N N . TYR A 1 125 ? -3.318 26.489 6.230 1.00 18.10 125 TYR A N 1
ATOM 737 C CA . TYR A 1 125 ? -3.911 25.237 5.775 1.00 18.97 125 TYR A CA 1
ATOM 738 C C . TYR A 1 125 ? -3.566 24.115 6.716 1.00 19.95 125 TYR A C 1
ATOM 739 O O . TYR A 1 125 ? -2.389 23.870 6.993 1.00 20.06 125 TYR A O 1
ATOM 748 N N . GLU A 1 126 ? -4.591 23.399 7.160 1.00 21.44 126 GLU A N 1
ATOM 749 C CA . GLU A 1 126 ? -4.421 22.356 8.170 1.00 22.45 126 GLU A CA 1
ATOM 750 C C . GLU A 1 126 ? -4.670 20.973 7.544 1.00 22.79 126 GLU A C 1
ATOM 751 O O . GLU A 1 126 ? -3.718 20.287 7.175 1.00 22.56 126 GLU A O 1
ATOM 757 N N . THR A 1 127 ? -5.933 20.591 7.371 1.00 23.70 127 THR A N 1
ATOM 758 C CA . THR A 1 127 ? -6.283 19.328 6.703 1.00 24.73 127 THR A CA 1
ATOM 759 C C . THR A 1 127 ? -7.450 19.491 5.712 1.00 25.34 127 THR A C 1
ATOM 760 O O . THR A 1 127 ? -8.174 20.486 5.749 1.00 25.76 127 THR A O 1
ATOM 764 N N . SER A 1 128 ? -7.617 18.497 4.836 1.00 26.04 128 SER A N 1
ATOM 765 C CA . SER A 1 128 ? -8.708 18.464 3.846 1.00 26.44 128 SER A CA 1
ATOM 766 C C . SER A 1 128 ? -10.082 18.314 4.496 1.00 26.91 128 SER A C 1
ATOM 767 O O . SER A 1 128 ? -11.084 18.807 3.977 1.00 26.80 128 SER A O 1
ATOM 769 N N . ALA A 1 129 ? -10.114 17.629 5.634 1.00 27.34 129 ALA A N 1
ATOM 770 C CA . ALA A 1 129 ? -11.342 17.420 6.388 1.00 27.86 129 ALA A CA 1
ATOM 771 C C . ALA A 1 129 ? -11.726 18.612 7.281 1.00 28.05 129 ALA A C 1
ATOM 772 O O . ALA A 1 129 ? -12.663 18.501 8.070 1.00 28.43 129 ALA A O 1
ATOM 774 N N . SER A 1 130 ? -11.030 19.742 7.152 1.00 28.12 130 SER A N 1
ATOM 775 C CA . SER A 1 130 ? -11.148 20.845 8.113 1.00 28.40 130 SER A CA 1
ATOM 776 C C . SER A 1 130 ? -11.974 22.006 7.559 1.00 28.39 130 SER A C 1
ATOM 777 O O . SER A 1 130 ? -12.203 22.083 6.343 1.00 29.19 130 SER A O 1
ATOM 780 N N . SER A 1 131 ? -12.424 22.908 8.438 1.00 28.25 131 SER A N 1
ATOM 781 C CA . SER A 1 131 ? -13.250 24.051 8.004 1.00 28.28 131 SER A CA 1
ATOM 782 C C . SER A 1 131 ? -12.501 25.387 7.973 1.00 28.20 131 SER A C 1
ATOM 783 O O . SER A 1 131 ? -11.738 25.717 8.896 1.00 28.66 131 SER A O 1
ATOM 786 N N . TYR A 1 132 ? -12.754 26.145 6.905 1.00 27.40 132 TYR A N 1
ATOM 787 C CA . TYR A 1 132 ? -12.074 27.407 6.633 1.00 26.94 132 TYR A CA 1
ATOM 788 C C . TYR A 1 132 ? -13.025 28.588 6.355 1.00 27.63 132 TYR A C 1
ATOM 789 O O . TYR A 1 132 ? -12.566 29.655 5.923 1.00 27.66 132 TYR A O 1
ATOM 798 N N . GLU A 1 133 ? -14.328 28.409 6.604 1.00 28.06 133 GLU A N 1
ATOM 799 C CA . GLU A 1 133 ? -15.318 29.482 6.420 1.00 28.11 133 GLU A CA 1
ATOM 800 C C . GLU A 1 133 ? -14.881 30.718 7.211 1.00 27.91 133 GLU A C 1
ATOM 801 O O . GLU A 1 133 ? -14.666 30.635 8.420 1.00 27.75 133 GLU A O 1
ATOM 803 N N . GLY A 1 134 ? -14.727 31.849 6.522 1.00 27.52 134 GLY A N 1
ATOM 804 C CA . GLY A 1 134 ? -14.272 33.097 7.159 1.00 27.52 134 GLY A CA 1
ATOM 805 C C . GLY A 1 134 ? -12.759 33.212 7.362 1.00 27.37 134 GLY A C 1
ATOM 806 O O . GLY A 1 134 ? -12.279 34.150 8.024 1.00 27.31 134 GLY A O 1
ATOM 807 N N . LYS A 1 135 ? -12.006 32.267 6.793 1.00 26.62 135 LYS A N 1
ATOM 808 C CA . LYS A 1 135 ? -10.548 32.284 6.882 1.00 26.02 135 LYS A CA 1
ATOM 809 C C . LYS A 1 135 ? -9.977 32.537 5.485 1.00 25.22 135 LYS A C 1
ATOM 810 O O . LYS A 1 135 ? -10.349 31.878 4.513 1.00 24.38 135 LYS A O 1
ATOM 812 N N . GLY A 1 136 ? -9.092 33.522 5.407 1.00 24.47 136 GLY A N 1
ATOM 813 C CA . GLY A 1 136 ? -8.423 33.862 4.181 1.00 23.92 136 GLY A CA 1
ATOM 814 C C . GLY A 1 136 ? -9.345 34.672 3.298 1.00 23.44 136 GLY A C 1
ATOM 815 O O . GLY A 1 136 ? -10.527 34.870 3.625 1.00 23.97 136 GLY A O 1
ATOM 816 N N . VAL A 1 137 ? -8.807 35.135 2.173 1.00 21.98 137 VAL A N 1
ATOM 817 C CA . VAL A 1 137 ? -9.572 35.976 1.269 1.00 20.67 137 VAL A CA 1
ATOM 818 C C . VAL A 1 137 ? -10.323 35.143 0.244 1.00 19.55 137 VAL A C 1
ATOM 819 O O . VAL A 1 137 ? -9.717 34.322 -0.469 1.00 20.19 137 VAL A O 1
ATOM 823 N N . ASP A 1 138 ? -11.641 35.352 0.182 1.00 17.60 138 ASP A N 1
ATOM 824 C CA . ASP A 1 138 ? -12.468 34.738 -0.861 1.00 16.68 138 ASP A CA 1
ATOM 825 C C . ASP A 1 138 ? -12.384 35.546 -2.144 1.00 15.19 138 ASP A C 1
ATOM 826 O O . ASP A 1 138 ? -13.237 36.389 -2.453 1.00 14.74 138 ASP A O 1
ATOM 831 N N . GLN A 1 139 ? -11.323 35.289 -2.885 1.00 14.39 139 GLN A N 1
ATOM 832 C CA . GLN A 1 139 ? -11.078 35.995 -4.142 1.00 13.32 139 GLN A CA 1
ATOM 833 C C . GLN A 1 139 ? -12.204 35.780 -5.163 1.00 13.35 139 GLN A C 1
ATOM 834 O O . GLN A 1 139 ? -12.506 36.668 -5.959 1.00 11.95 139 GLN A O 1
ATOM 840 N N . ILE A 1 140 ? -12.850 34.617 -5.120 1.00 14.26 140 ILE A N 1
ATOM 841 C CA . ILE A 1 140 ? -13.934 34.308 -6.081 1.00 15.09 140 ILE A CA 1
ATOM 842 C C . ILE A 1 140 ? -15.165 35.185 -5.830 1.00 15.09 140 ILE A C 1
ATOM 843 O O . ILE A 1 140 ? -15.713 35.793 -6.754 1.00 15.41 140 ILE A O 1
ATOM 848 N N . ALA A 1 141 ? -15.551 35.272 -4.571 1.00 15.52 141 ALA A N 1
ATOM 849 C CA . ALA A 1 141 ? -16.696 36.071 -4.160 1.00 15.92 141 ALA A CA 1
ATOM 850 C C . ALA A 1 141 ? -16.390 37.527 -4.450 1.00 15.99 141 ALA A C 1
ATOM 851 O O . ALA A 1 141 ? -17.260 38.309 -4.850 1.00 15.78 141 ALA A O 1
ATOM 853 N N . SER A 1 142 ? -15.144 37.893 -4.218 1.00 16.71 142 SER A N 1
ATOM 854 C CA . SER A 1 142 ? -14.730 39.254 -4.450 1.00 18.03 142 SER A CA 1
ATOM 855 C C . SER A 1 142 ? -14.788 39.599 -5.944 1.00 17.76 142 SER A C 1
ATOM 856 O O . SER A 1 142 ? -15.138 40.728 -6.298 1.00 18.17 142 SER A O 1
ATOM 859 N N . ALA A 1 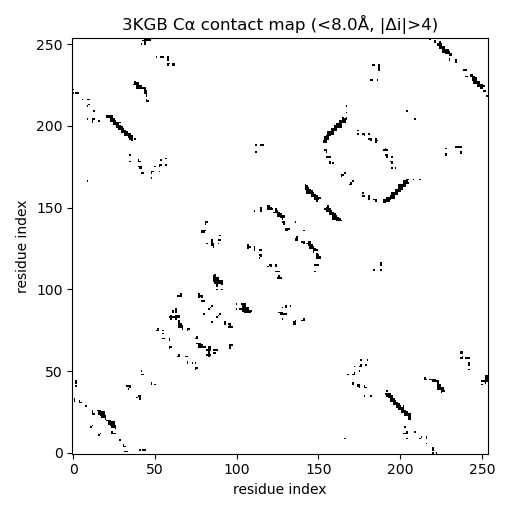143 ? -14.448 38.631 -6.796 1.00 17.51 143 ALA A N 1
ATOM 860 C CA . ALA A 1 143 ? -14.436 38.816 -8.262 1.00 17.30 143 ALA A CA 1
ATOM 861 C C . ALA A 1 143 ? -15.861 38.934 -8.817 1.00 16.69 143 ALA A C 1
ATOM 862 O O . ALA A 1 143 ? -16.152 39.810 -9.600 1.00 15.26 143 ALA A O 1
ATOM 864 N N . ILE A 1 144 ? -16.760 38.072 -8.358 1.00 16.92 144 ILE A N 1
ATOM 865 C CA . ILE A 1 144 ? -18.159 38.121 -8.797 1.00 16.30 144 ILE A CA 1
ATOM 866 C C . ILE A 1 144 ? -18.816 39.430 -8.340 1.00 16.79 144 ILE A C 1
ATOM 867 O O . ILE A 1 144 ? -19.506 40.091 -9.126 1.00 16.82 144 ILE A O 1
ATOM 872 N N . ALA A 1 145 ? -18.542 39.852 -7.107 1.00 16.06 145 ALA A N 1
ATOM 873 C CA . ALA A 1 145 ? -19.065 41.130 -6.628 1.00 15.84 145 ALA A CA 1
ATOM 874 C C . ALA A 1 145 ? -18.576 42.271 -7.519 1.00 15.00 145 ALA A C 1
ATOM 875 O O . ALA A 1 145 ? -19.376 43.106 -7.961 1.00 16.47 145 ALA A O 1
ATOM 877 N N . ALA A 1 146 ? -17.281 42.303 -7.806 1.00 13.23 146 ALA A N 1
ATOM 878 C CA . ALA A 1 146 ? -16.726 43.343 -8.658 1.00 12.19 146 ALA A CA 1
ATOM 879 C C . ALA A 1 146 ? -17.372 43.294 -10.050 1.00 11.83 146 ALA A C 1
ATOM 880 O O . ALA A 1 146 ? -17.704 44.337 -10.615 1.00 11.68 146 ALA A O 1
ATOM 882 N N . ILE A 1 147 ? -17.525 42.102 -10.623 1.00 10.85 147 ILE A N 1
ATOM 883 C CA . ILE A 1 147 ? -18.190 41.997 -11.905 1.00 10.73 147 ILE A CA 1
ATOM 884 C C . ILE A 1 147 ? -19.570 42.672 -11.873 1.00 11.65 147 ILE A C 1
ATOM 885 O O . ILE A 1 147 ? -19.965 43.285 -12.841 1.00 11.47 147 ILE A O 1
ATOM 890 N N . ARG A 1 148 ? -20.303 42.545 -10.763 1.00 13.33 148 ARG A N 1
ATOM 891 C CA . ARG A 1 148 ? -21.664 43.096 -10.668 1.00 14.19 148 ARG A CA 1
ATOM 892 C C . ARG A 1 148 ? -21.682 44.582 -10.392 1.00 14.43 148 ARG A C 1
ATOM 893 O O . ARG A 1 148 ? -22.524 45.277 -10.945 1.00 14.96 148 ARG A O 1
ATOM 901 N N . ALA A 1 149 ? -20.782 45.061 -9.529 1.00 14.92 149 ALA A N 1
ATOM 902 C CA . ALA A 1 149 ? -20.814 46.468 -9.085 1.00 15.43 149 ALA A CA 1
ATOM 903 C C . ALA A 1 149 ? -20.007 47.354 -9.972 1.00 15.78 149 ALA A C 1
ATOM 904 O O . ALA A 1 149 ? -20.340 48.521 -10.159 1.00 15.37 149 ALA A O 1
ATOM 906 N N . ASN A 1 150 ? -18.911 46.812 -10.495 1.00 16.57 150 ASN A N 1
ATOM 907 C CA . ASN A 1 150 ? -17.962 47.599 -11.291 1.00 17.00 150 ASN A CA 1
ATOM 908 C C . ASN A 1 150 ? -17.402 46.786 -12.472 1.00 16.85 150 ASN A C 1
ATOM 909 O O . ASN A 1 150 ? -16.214 46.484 -12.514 1.00 16.77 150 ASN A O 1
ATOM 914 N N . PRO A 1 151 ? -18.268 46.432 -13.425 1.00 16.32 151 PRO A N 1
ATOM 915 C CA . PRO A 1 151 ? -17.930 45.542 -14.504 1.00 16.12 151 PRO A CA 1
ATOM 916 C C . PRO A 1 151 ? -16.714 45.992 -15.336 1.00 15.55 151 PRO A C 1
ATOM 917 O O . PRO A 1 151 ? -15.957 45.168 -15.814 1.00 15.98 151 PRO A O 1
ATOM 921 N N . ALA A 1 152 ? -16.522 47.297 -15.463 1.00 14.62 152 ALA A N 1
ATOM 922 C CA . ALA A 1 152 ? -15.397 47.883 -16.176 1.00 13.38 152 ALA A CA 1
ATOM 923 C C . ALA A 1 152 ? -14.056 47.778 -15.411 1.00 12.87 152 ALA A C 1
ATOM 924 O O . ALA A 1 152 ? -13.036 48.274 -15.870 1.00 11.88 152 ALA A O 1
ATOM 926 N N . SER A 1 153 ? -14.058 47.158 -14.241 1.00 12.92 153 SER A N 1
ATOM 927 C CA . SER A 1 153 ? -12.875 47.162 -13.398 1.00 13.43 153 SER A CA 1
ATOM 928 C C . SER A 1 153 ? -11.698 46.517 -14.133 1.00 12.96 153 SER A C 1
ATOM 929 O O . SER A 1 153 ? -11.852 45.523 -14.868 1.00 13.02 153 SER A O 1
ATOM 932 N N . ARG A 1 154 ? -10.522 47.037 -13.871 1.00 12.76 154 ARG A N 1
ATOM 933 C CA . ARG A 1 154 ? -9.283 46.415 -14.396 1.00 13.71 154 ARG A CA 1
ATOM 934 C C . ARG A 1 154 ? -8.536 45.594 -13.343 1.00 12.23 154 ARG A C 1
ATOM 935 O O . ARG A 1 154 ? -7.416 45.132 -13.582 1.00 10.74 154 ARG A O 1
ATOM 943 N N . ARG A 1 155 ? -9.187 45.397 -12.190 1.00 11.86 155 ARG A N 1
ATOM 944 C CA . ARG A 1 155 ? -8.551 44.760 -11.012 1.00 11.74 155 ARG A CA 1
ATOM 945 C C . ARG A 1 155 ? -9.273 43.476 -10.561 1.00 11.77 155 ARG A C 1
ATOM 946 O O . ARG A 1 155 ? -9.120 43.059 -9.411 1.00 11.50 155 ARG A O 1
ATOM 948 N N . ILE A 1 156 ? -10.042 42.848 -11.463 1.00 11.32 156 ILE A N 1
ATOM 949 C CA . ILE A 1 156 ? -10.771 41.610 -11.148 1.00 11.75 156 ILE A CA 1
ATOM 950 C C . ILE A 1 156 ? -9.838 40.439 -11.363 1.00 12.26 156 ILE A C 1
ATOM 951 O O . ILE A 1 156 ? -9.946 39.700 -12.349 1.00 14.54 156 ILE A O 1
ATOM 956 N N . VAL A 1 157 ? -8.905 40.286 -10.442 1.00 12.20 157 VAL A N 1
ATOM 957 C CA . VAL A 1 157 ? -7.840 39.333 -10.553 1.00 12.24 157 VAL A CA 1
ATOM 958 C C . VAL A 1 157 ? -7.979 38.304 -9.442 1.00 11.97 157 VAL A C 1
ATOM 959 O O . VAL A 1 157 ? -8.346 38.625 -8.324 1.00 12.84 157 VAL A O 1
ATOM 963 N N . VAL A 1 158 ? -7.683 37.058 -9.754 1.00 11.26 158 VAL A N 1
ATOM 964 C CA . VAL A 1 158 ? -7.683 36.004 -8.783 1.00 11.02 158 VAL A CA 1
ATOM 965 C C . VAL A 1 158 ? -6.334 35.299 -8.871 1.00 10.83 158 VAL A C 1
ATOM 966 O O . VAL A 1 158 ? -5.920 34.885 -9.955 1.00 10.88 158 VAL A O 1
ATOM 970 N N . SER A 1 159 ? -5.636 35.156 -7.746 1.00 10.82 159 SER A N 1
ATOM 971 C CA . SER A 1 159 ? -4.300 34.534 -7.759 1.00 10.14 159 SER A CA 1
ATOM 972 C C . SER A 1 159 ? -4.302 33.233 -6.996 1.00 10.84 159 SER A C 1
ATOM 973 O O . SER A 1 159 ? -4.859 33.156 -5.878 1.00 10.31 159 SER A O 1
ATOM 976 N N . ALA A 1 160 ? -3.628 32.230 -7.554 1.00 10.72 160 ALA A N 1
ATOM 977 C CA . ALA A 1 160 ? -3.408 30.988 -6.826 1.00 11.29 160 ALA A CA 1
ATOM 978 C C . ALA A 1 160 ? -1.988 30.865 -6.302 1.00 11.32 160 ALA A C 1
ATOM 979 O O . ALA A 1 160 ? -1.620 29.791 -5.797 1.00 12.48 160 ALA A O 1
ATOM 981 N N . TRP A 1 161 ? -1.219 31.960 -6.358 1.00 10.69 161 TRP A N 1
ATOM 982 C CA . TRP A 1 161 ? 0.228 31.919 -6.069 1.00 10.56 161 TRP A CA 1
ATOM 983 C C . TRP A 1 161 ? 0.575 32.588 -4.724 1.00 10.82 161 TRP A C 1
ATOM 984 O O . TRP A 1 161 ? 0.494 33.802 -4.589 1.00 10.76 161 TRP A O 1
ATOM 995 N N . ASN A 1 162 ? 0.936 31.795 -3.728 1.00 12.18 162 ASN A N 1
ATOM 996 C CA . ASN A 1 162 ? 1.231 32.330 -2.384 1.00 12.52 162 ASN A CA 1
ATOM 997 C C . ASN A 1 162 ? 2.594 31.850 -1.943 1.00 13.26 162 ASN A C 1
ATOM 998 O O . ASN A 1 162 ? 2.737 30.742 -1.441 1.00 14.21 162 ASN A O 1
ATOM 1003 N N . PRO A 1 163 ? 3.614 32.690 -2.128 1.00 14.29 163 PRO A N 1
ATOM 1004 C CA . PRO A 1 163 ? 4.970 32.271 -1.852 1.00 14.90 163 PRO A CA 1
ATOM 1005 C C . PRO A 1 163 ? 5.322 32.095 -0.371 1.00 16.13 163 PRO A C 1
ATOM 1006 O O . PRO A 1 163 ? 6.414 31.598 -0.076 1.00 16.08 163 PRO A O 1
ATOM 1010 N N . THR A 1 164 ? 4.430 32.485 0.539 1.00 17.11 164 THR A N 1
ATOM 1011 C CA . THR A 1 164 ? 4.624 32.200 1.956 1.00 18.17 164 THR A CA 1
ATOM 1012 C C . THR A 1 164 ? 4.136 30.794 2.337 1.00 19.45 164 THR A C 1
ATOM 1013 O O . THR A 1 164 ? 4.543 30.257 3.352 1.00 20.00 164 THR A O 1
ATOM 1017 N N . ASP A 1 165 ? 3.286 30.188 1.515 1.00 21.29 165 ASP A N 1
ATOM 1018 C CA . ASP A 1 165 ? 2.760 28.834 1.762 1.00 22.34 165 ASP A CA 1
ATOM 1019 C C . ASP A 1 165 ? 3.745 27.780 1.209 1.00 23.32 165 ASP A C 1
ATOM 1020 O O . ASP A 1 165 ? 3.644 27.342 0.053 1.00 23.33 165 ASP A O 1
ATOM 1025 N N . LEU A 1 166 ? 4.703 27.388 2.054 1.00 24.52 166 LEU A N 1
ATOM 1026 C CA . LEU A 1 166 ? 5.779 26.447 1.693 1.00 25.24 166 LEU A CA 1
ATOM 1027 C C . LEU A 1 166 ? 5.260 25.099 1.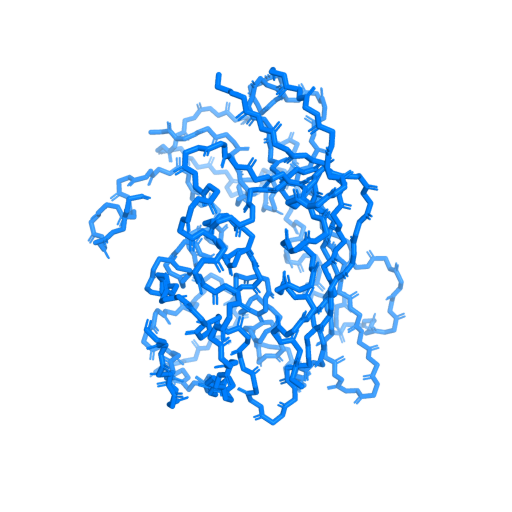159 1.00 26.07 166 LEU A C 1
ATOM 1028 O O . LEU A 1 166 ? 5.920 24.454 0.333 1.00 26.46 166 LEU A O 1
ATOM 1030 N N . GLY A 1 167 ? 4.092 24.677 1.658 1.00 26.61 167 GLY A N 1
ATOM 1031 C CA . GLY A 1 167 ? 3.425 23.447 1.215 1.00 26.72 167 GLY A CA 1
ATOM 1032 C C . GLY A 1 167 ? 3.044 23.584 -0.240 1.00 26.80 167 GLY A C 1
ATOM 1033 O O . GLY A 1 167 ? 3.511 22.814 -1.094 1.00 26.99 167 GLY A O 1
ATOM 1034 N N . SER A 1 168 ? 2.224 24.595 -0.524 1.00 26.35 168 SER A N 1
ATOM 1035 C CA . SER A 1 168 ? 1.943 24.972 -1.903 1.00 25.94 168 SER A CA 1
ATOM 1036 C C . SER A 1 168 ? 3.254 25.072 -2.681 1.00 25.57 168 SER A C 1
ATOM 1037 O O . SER A 1 168 ? 3.386 24.440 -3.720 1.00 25.61 168 SER A O 1
ATOM 1040 N N . MET A 1 169 ? 4.237 25.812 -2.155 1.00 25.11 169 MET A N 1
ATOM 1041 C CA . MET A 1 169 ? 5.446 26.140 -2.925 1.00 24.58 169 MET A CA 1
ATOM 1042 C C . MET A 1 169 ? 6.322 24.923 -3.262 1.00 24.69 169 MET A C 1
ATOM 1043 O O . MET A 1 169 ? 7.196 25.018 -4.125 1.00 25.27 169 MET A O 1
ATOM 1048 N N . ALA A 1 170 ? 6.110 23.788 -2.595 1.00 24.47 170 ALA A N 1
ATOM 1049 C CA . ALA A 1 170 ? 6.857 22.561 -2.934 1.00 24.21 170 ALA A CA 1
ATOM 1050 C C . ALA A 1 170 ? 6.238 21.817 -4.137 1.00 23.89 170 ALA A C 1
ATOM 1051 O O . ALA A 1 170 ? 6.943 21.054 -4.822 1.00 24.11 170 ALA A O 1
ATOM 1053 N N . LEU A 1 171 ? 4.935 22.043 -4.382 1.00 23.33 171 LEU A N 1
ATOM 1054 C CA . LEU A 1 171 ? 4.219 21.556 -5.600 1.00 22.36 171 LEU A CA 1
ATOM 1055 C C . LEU A 1 171 ? 3.166 22.606 -6.007 1.00 20.92 171 LEU A C 1
ATOM 1056 O O . LEU A 1 171 ? 1.956 22.469 -5.737 1.00 20.25 171 LEU A O 1
ATOM 1061 N N . PRO A 1 172 ? 3.633 23.691 -6.631 1.00 18.75 172 PRO A N 1
ATOM 1062 C CA . PRO A 1 172 ? 2.792 24.862 -6.792 1.00 17.62 172 PRO A CA 1
ATOM 1063 C C . PRO A 1 172 ? 1.822 24.759 -7.969 1.00 16.56 172 PRO A C 1
ATOM 1064 O O . PRO A 1 172 ? 2.043 23.964 -8.876 1.00 15.19 172 PRO A O 1
ATOM 1068 N N . PRO A 1 173 ? 0.736 25.539 -7.942 1.00 16.32 173 PRO A N 1
ATOM 1069 C CA . PRO A 1 173 ? -0.187 25.600 -9.094 1.00 16.82 173 PRO A CA 1
ATOM 1070 C C . PRO A 1 173 ? 0.487 25.954 -10.417 1.00 16.47 173 PRO A C 1
ATOM 1071 O O . PRO A 1 173 ? 1.334 26.835 -10.457 1.00 15.77 173 PRO A O 1
ATOM 1075 N N . CYS A 1 174 ? 0.115 25.230 -11.462 1.00 17.41 174 CYS A N 1
ATOM 1076 C CA . CYS A 1 174 ? 0.508 25.514 -12.840 1.00 19.08 174 CYS A CA 1
ATOM 1077 C C . CYS A 1 174 ? -0.254 26.709 -13.343 1.00 19.15 174 CYS A C 1
ATOM 1078 O O . CYS A 1 174 ? 0.281 27.495 -14.113 1.00 19.68 174 CYS A O 1
ATOM 1081 N N . HIS A 1 175 ? -1.515 26.846 -12.933 1.00 19.25 175 HIS A N 1
ATOM 1082 C CA . HIS A 1 175 ? -2.306 27.990 -13.391 1.00 18.80 175 HIS A CA 1
ATOM 1083 C C . HIS A 1 175 ? -2.412 29.000 -12.307 1.00 17.46 175 HIS A C 1
ATOM 1084 O O . HIS A 1 175 ? -3.119 28.861 -11.339 1.00 17.75 175 HIS A O 1
ATOM 1091 N N . VAL A 1 176 ? -1.688 30.066 -12.550 1.00 16.33 176 VAL A N 1
ATOM 1092 C CA . VAL A 1 176 ? -1.076 30.829 -11.516 1.00 16.14 176 VAL A CA 1
ATOM 1093 C C . VAL A 1 176 ? -2.016 31.951 -11.125 1.00 15.72 176 VAL A C 1
ATOM 1094 O O . VAL A 1 176 ? -2.184 32.252 -9.963 1.00 14.82 176 VAL A O 1
ATOM 1098 N N . LEU A 1 177 ? -2.670 32.519 -12.122 1.00 15.03 177 LEU A N 1
ATOM 1099 C CA . LEU A 1 177 ? -3.505 33.659 -11.918 1.00 14.91 177 LEU A CA 1
ATOM 1100 C C . LEU A 1 177 ? -4.460 33.781 -13.079 1.00 13.46 177 LEU A C 1
ATOM 1101 O O . LEU A 1 177 ? -4.180 33.266 -14.163 1.00 13.50 177 LEU A O 1
ATOM 1106 N N . PHE A 1 178 ? -5.610 34.408 -12.837 1.00 12.08 178 PHE A N 1
ATOM 1107 C CA . PHE A 1 178 ? -6.544 34.761 -13.894 1.00 10.17 178 PHE A CA 1
ATOM 1108 C C . PHE A 1 178 ? -7.256 36.100 -13.632 1.00 10.50 178 PHE A C 1
ATOM 1109 O O . PHE A 1 178 ? -7.271 36.609 -12.504 1.00 10.04 178 PHE A O 1
ATOM 1117 N N . GLN A 1 179 ? -7.758 36.697 -14.712 1.00 10.06 179 GLN A N 1
ATOM 1118 C CA . GLN A 1 179 ? -8.405 38.005 -14.682 1.00 10.23 179 GLN A CA 1
ATOM 1119 C C . GLN A 1 179 ? -9.689 37.943 -15.465 1.00 9.75 179 GLN A C 1
ATOM 1120 O O . GLN A 1 179 ? -9.721 37.429 -16.575 1.00 10.56 179 GLN A O 1
ATOM 1126 N N . PHE A 1 180 ? -10.744 38.506 -14.907 1.00 10.26 180 PHE A N 1
ATOM 1127 C CA . PHE A 1 180 ? -11.988 38.643 -15.647 1.00 10.66 180 PHE A CA 1
ATOM 1128 C C . PHE A 1 180 ? -12.105 40.035 -16.190 1.00 10.51 180 PHE A C 1
ATOM 1129 O O . PHE A 1 180 ? -11.564 40.974 -15.626 1.00 11.32 180 PHE A O 1
ATOM 1137 N N . ASN A 1 181 ? -12.834 40.153 -17.290 1.00 10.54 181 ASN A N 1
ATOM 1138 C CA . ASN A 1 181 ? -13.052 41.407 -17.995 1.00 10.79 181 ASN A CA 1
ATOM 1139 C C . ASN A 1 181 ? -14.462 41.435 -18.503 1.00 10.34 181 ASN A C 1
ATOM 1140 O O . ASN A 1 181 ? -14.948 40.447 -19.089 1.00 10.41 181 ASN A O 1
ATOM 1145 N N . VAL A 1 182 ? -15.136 42.550 -18.308 1.00 10.65 182 VAL A N 1
ATOM 1146 C CA . VAL A 1 182 ? -16.473 42.704 -18.884 1.00 10.35 182 VAL A CA 1
ATOM 1147 C C . VAL A 1 182 ? -16.423 43.830 -19.891 1.00 10.89 182 VAL A C 1
ATOM 1148 O O . VAL A 1 182 ? -16.024 44.911 -19.559 1.00 10.05 182 VAL A O 1
ATOM 1152 N N . THR A 1 183 ? -16.798 43.530 -21.130 1.00 11.73 183 THR A N 1
ATOM 1153 C CA . THR A 1 183 ? -16.821 44.490 -22.203 1.00 12.46 183 THR A CA 1
ATOM 1154 C C . THR A 1 183 ? -18.055 44.170 -23.034 1.00 12.86 183 THR A C 1
ATOM 1155 O O . THR A 1 183 ? -18.288 43.005 -23.370 1.00 11.75 183 THR A O 1
ATOM 1159 N N . ASP A 1 184 ? -18.874 45.196 -23.296 1.00 13.30 184 ASP A N 1
ATOM 1160 C CA . ASP A 1 184 ? -20.084 45.040 -24.076 1.00 14.06 184 ASP A CA 1
ATOM 1161 C C . ASP A 1 184 ? -20.971 43.869 -23.648 1.00 14.00 184 ASP A C 1
ATOM 1162 O O . ASP A 1 184 ? -21.477 43.109 -24.479 1.00 14.30 184 ASP A O 1
ATOM 1167 N N . GLY A 1 185 ? -21.174 43.750 -22.346 1.00 14.02 185 GLY A N 1
ATOM 1168 C CA . GLY A 1 185 ? -22.015 42.689 -21.803 1.00 14.48 185 GLY A CA 1
ATOM 1169 C C . GLY A 1 185 ? -21.447 41.268 -21.892 1.00 14.83 185 GLY A C 1
ATOM 1170 O O . GLY A 1 185 ? -22.183 40.313 -21.685 1.00 15.01 185 GLY A O 1
ATOM 1171 N N . LYS A 1 186 ? -20.146 41.129 -22.159 1.00 14.31 186 LYS A N 1
ATOM 1172 C CA . LYS A 1 186 ? -19.515 39.818 -22.357 1.00 13.98 186 LYS A CA 1
ATOM 1173 C C . LYS A 1 186 ? -18.460 39.629 -21.296 1.00 12.80 186 LYS A C 1
ATOM 1174 O O . LYS A 1 186 ? -17.615 40.512 -21.106 1.00 13.37 186 LYS A O 1
ATOM 1180 N N . LEU A 1 187 ? -18.495 38.494 -20.601 1.00 11.04 187 LEU A N 1
ATOM 1181 C CA . LEU A 1 187 ? -17.411 38.139 -19.657 1.00 9.38 187 LEU A CA 1
ATOM 1182 C C . LEU A 1 187 ? -16.285 37.406 -20.355 1.00 9.44 187 LEU A C 1
ATOM 1183 O O . LEU A 1 187 ? -16.524 36.404 -21.015 1.00 9.80 187 LEU A O 1
ATOM 1188 N N . SER A 1 188 ? -15.058 37.934 -20.255 1.00 9.32 188 SER A N 1
ATOM 1189 C CA . SER A 1 188 ? -13.898 37.227 -20.753 1.00 9.24 188 SER A CA 1
ATOM 1190 C C . SER A 1 188 ? -12.943 36.931 -19.602 1.00 8.82 188 SER A C 1
ATOM 1191 O O . SER A 1 188 ? -13.055 37.495 -18.515 1.00 8.87 188 SER A O 1
ATOM 1194 N N . CYS A 1 189 ? -12.018 36.018 -19.840 1.00 8.88 189 CYS A N 1
ATOM 1195 C CA . CYS A 1 189 ? -11.105 35.551 -18.805 1.00 8.71 189 CYS A CA 1
ATOM 1196 C C . CYS A 1 189 ? -9.745 35.370 -19.397 1.00 8.43 189 CYS A C 1
ATOM 1197 O O . CYS A 1 189 ? -9.642 34.882 -20.487 1.00 10.20 189 CYS A O 1
ATOM 1200 N N . ALA A 1 190 ? -8.693 35.767 -18.698 1.00 8.58 190 ALA A N 1
ATOM 1201 C CA . ALA A 1 190 ? -7.321 35.465 -19.151 1.00 8.69 190 ALA A CA 1
ATOM 1202 C C . ALA A 1 190 ? -6.632 34.786 -17.997 1.00 8.56 190 ALA A C 1
ATOM 1203 O O . ALA A 1 190 ? -6.790 35.213 -16.839 1.00 7.61 190 ALA A O 1
ATOM 1205 N N . MET A 1 191 ? -5.874 33.741 -18.315 1.00 8.81 191 MET A N 1
ATOM 1206 C CA . MET A 1 191 ? -5.241 32.926 -17.304 1.00 8.46 191 MET A CA 1
ATOM 1207 C C . MET A 1 191 ? -3.778 32.812 -17.708 1.00 7.94 191 MET A C 1
ATOM 1208 O O . MET A 1 191 ? -3.469 32.613 -18.883 1.00 8.56 191 MET A O 1
ATOM 1213 N N . TYR A 1 192 ? -2.900 33.046 -16.756 1.00 7.43 192 TYR A N 1
ATOM 1214 C CA . TYR A 1 192 ? -1.476 32.861 -16.937 1.00 7.42 192 TYR A CA 1
ATOM 1215 C C . TYR A 1 192 ? -1.073 31.514 -16.364 1.00 6.37 192 TYR A C 1
ATOM 1216 O O . TYR A 1 192 ? -1.248 31.276 -15.186 1.00 5.87 192 TYR A O 1
ATOM 1225 N N . GLN A 1 193 ? -0.559 30.631 -17.208 1.00 6.29 193 GLN A N 1
ATOM 1226 C CA . GLN A 1 193 ? -0.127 29.299 -16.810 1.00 6.56 193 GLN A CA 1
ATOM 1227 C C . GLN A 1 193 ? 1.384 29.205 -16.904 1.00 6.40 193 GLN A C 1
ATOM 1228 O O . GLN A 1 193 ? 1.952 29.395 -18.019 1.00 7.57 193 GLN A O 1
ATOM 1234 N N . ARG A 1 194 ? 2.039 28.923 -15.774 1.00 5.65 194 ARG A N 1
ATOM 1235 C CA . ARG A 1 194 ? 3.509 28.972 -15.689 1.00 6.28 194 ARG A CA 1
ATOM 1236 C C . ARG A 1 194 ? 4.169 27.839 -16.425 1.00 6.17 194 ARG A C 1
ATOM 1237 O O . ARG A 1 194 ? 5.315 27.978 -16.851 1.00 6.97 194 ARG A O 1
ATOM 1245 N N . SER A 1 195 ? 3.444 26.731 -16.547 1.00 6.62 195 SER A N 1
ATOM 1246 C CA . SER A 1 195 ? 3.941 25.503 -17.146 1.00 7.06 195 SER A CA 1
ATOM 1247 C C . SER A 1 195 ? 2.762 24.701 -17.580 1.00 8.35 195 SER A C 1
ATOM 1248 O O . SER A 1 195 ? 1.782 24.560 -16.816 1.00 9.74 195 SER A O 1
ATOM 1251 N N . GLY A 1 196 ? 2.810 24.167 -18.791 1.00 8.78 196 GLY A N 1
ATOM 1252 C CA . GLY A 1 196 ? 1.749 23.277 -19.236 1.00 9.54 196 GLY A CA 1
ATOM 1253 C C . GLY A 1 196 ? 2.220 22.189 -20.171 1.00 10.26 196 GLY A C 1
ATOM 1254 O O . GLY A 1 196 ? 3.006 22.453 -21.089 1.00 10.63 196 GLY A O 1
ATOM 1255 N N . ASP A 1 197 ? 1.752 20.964 -19.938 1.00 10.89 197 ASP A N 1
ATOM 1256 C CA . ASP A 1 197 ? 1.995 19.888 -20.859 1.00 11.65 197 ASP A CA 1
ATOM 1257 C C . ASP A 1 197 ? 0.879 19.949 -21.892 1.00 11.41 197 ASP A C 1
ATOM 1258 O O . ASP A 1 197 ? -0.304 19.946 -21.572 1.00 9.59 197 ASP A O 1
ATOM 1263 N N . MET A 1 198 ? 1.296 19.992 -23.142 1.00 12.32 198 MET A N 1
ATOM 1264 C CA . MET A 1 198 ? 0.405 20.103 -24.273 1.00 12.35 198 MET A CA 1
ATOM 1265 C C . MET A 1 198 ? -0.494 18.912 -24.478 1.00 13.51 198 MET A C 1
ATOM 1266 O O . MET A 1 198 ? -1.610 19.071 -24.961 1.00 13.79 198 MET A O 1
ATOM 1271 N N . GLY A 1 199 ? -0.020 17.728 -24.108 1.00 13.77 199 GLY A N 1
ATOM 1272 C CA . GLY A 1 199 ? -0.748 16.511 -24.377 1.00 15.11 199 GLY A CA 1
ATOM 1273 C C . GLY A 1 199 ? -2.090 16.435 -23.654 1.00 15.98 199 GLY A C 1
ATOM 1274 O O . GLY A 1 199 ? -3.127 16.152 -24.257 1.00 17.24 199 GLY A O 1
ATOM 1275 N N . LEU A 1 200 ? -2.072 16.712 -22.358 1.00 16.54 200 LEU A N 1
ATOM 1276 C CA . LEU A 1 200 ? -3.164 16.354 -21.485 1.00 16.63 200 LEU A CA 1
ATOM 1277 C C . LEU A 1 200 ? -3.617 17.584 -20.716 1.00 15.81 200 LEU A C 1
ATOM 1278 O O . LEU A 1 200 ? -4.778 17.958 -20.777 1.00 16.51 200 LEU A O 1
ATOM 1283 N N . GLY A 1 201 ? -2.673 18.212 -20.012 1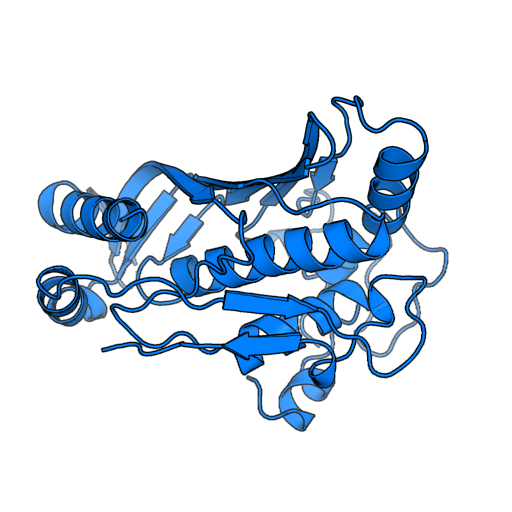.00 14.49 201 GLY A N 1
ATOM 1284 C CA . GLY A 1 201 ? -2.930 19.319 -19.141 1.00 12.70 201 GLY A CA 1
ATOM 1285 C C . GLY A 1 201 ? -3.506 20.532 -19.850 1.00 12.86 201 GLY A C 1
ATOM 1286 O O . GLY A 1 201 ? -4.515 21.083 -19.392 1.00 12.82 201 GLY A O 1
ATOM 1287 N N . VAL A 1 202 ? -2.906 20.952 -20.964 1.00 11.12 202 VAL A N 1
ATOM 1288 C CA . VAL A 1 202 ? -3.319 22.195 -21.583 1.00 10.16 202 VAL A CA 1
ATOM 1289 C C . VAL A 1 202 ? -4.749 22.108 -22.154 1.00 11.15 202 VAL A C 1
ATOM 1290 O O . VAL A 1 202 ? -5.550 22.986 -21.911 1.00 11.26 202 VAL A O 1
ATOM 1294 N N . PRO A 1 203 ? -5.090 21.033 -22.873 1.00 11.22 203 PRO A N 1
ATOM 1295 C CA . PRO A 1 203 ? -6.467 20.934 -23.343 1.00 11.25 203 PRO A CA 1
ATOM 1296 C C . PRO A 1 203 ? -7.479 20.933 -22.168 1.00 11.59 203 PRO A C 1
ATOM 1297 O O . PRO A 1 203 ? -8.531 21.563 -22.242 1.00 10.00 203 PRO A O 1
ATOM 1301 N N . PHE A 1 204 ? -7.110 20.267 -21.074 1.00 11.52 204 PHE A N 1
ATOM 1302 C CA . PHE A 1 204 ? -7.956 20.203 -19.911 1.00 11.94 204 PHE A CA 1
ATOM 1303 C C . PHE A 1 204 ? -8.157 21.589 -19.379 1.00 11.33 204 PHE A C 1
ATOM 1304 O O . PHE A 1 204 ? -9.270 21.956 -19.050 1.00 10.57 204 PHE A O 1
ATOM 1312 N N . ASN A 1 205 ? -7.068 22.359 -19.313 1.00 11.54 205 ASN A N 1
ATOM 1313 C CA . ASN A 1 205 ? -7.119 23.681 -18.725 1.00 12.02 205 ASN A CA 1
ATOM 1314 C C . ASN A 1 205 ? -7.882 24.666 -19.582 1.00 10.82 205 ASN A C 1
ATOM 1315 O O . ASN A 1 205 ? -8.535 25.528 -19.056 1.00 11.64 205 ASN A O 1
ATOM 1320 N N . ILE A 1 206 ? -7.797 24.541 -20.895 1.00 10.62 206 ILE A N 1
ATOM 1321 C CA . ILE A 1 206 ? -8.568 25.380 -21.763 1.00 9.90 206 ILE A CA 1
ATOM 1322 C C . ILE A 1 206 ? -10.047 25.158 -21.446 1.00 10.80 206 ILE A C 1
ATOM 1323 O O . ILE A 1 206 ? -10.807 26.113 -21.315 1.00 8.58 206 ILE A O 1
ATOM 1328 N N . ALA A 1 207 ? -10.446 23.881 -21.355 1.00 10.58 207 ALA A N 1
ATOM 1329 C CA . ALA A 1 207 ? -11.822 23.539 -21.005 1.00 11.06 207 ALA A CA 1
ATOM 1330 C C . ALA A 1 207 ? -12.217 24.154 -19.669 1.00 11.45 207 ALA A C 1
ATOM 1331 O O . ALA A 1 207 ? -13.298 24.755 -19.543 1.00 12.08 207 ALA A O 1
ATOM 1333 N N . SER A 1 208 ? -11.373 23.996 -18.659 1.00 11.21 208 SER A N 1
ATOM 1334 C CA . SER A 1 208 ? -11.781 24.411 -17.304 1.00 12.17 208 SER A CA 1
ATOM 1335 C C . SER A 1 208 ? -11.994 25.906 -17.183 1.00 11.03 208 SER A C 1
ATOM 1336 O O . SER A 1 208 ? -12.993 26.340 -16.647 1.00 10.35 208 SER A O 1
ATOM 1339 N N . TYR A 1 209 ? -11.049 26.695 -17.665 1.00 11.53 209 TYR A N 1
ATOM 1340 C CA . TYR A 1 209 ? -11.217 28.155 -17.594 1.00 11.51 209 TYR A CA 1
ATOM 1341 C C . TYR A 1 209 ? -12.291 28.683 -18.514 1.00 11.40 209 TYR A C 1
ATOM 1342 O O . TYR A 1 209 ? -12.992 29.614 -18.156 1.00 12.34 209 TYR A O 1
ATOM 1351 N N . SER A 1 210 ? -12.473 28.054 -19.664 1.00 10.07 210 SER A N 1
ATOM 1352 C CA . SER A 1 210 ? -13.582 28.385 -20.497 1.00 9.56 210 SER A CA 1
ATOM 1353 C C . SER A 1 210 ? -14.897 28.137 -19.741 1.00 9.59 210 SER A C 1
ATOM 1354 O O . SER A 1 210 ? -15.782 29.005 -19.763 1.00 8.81 210 SER A O 1
ATOM 1357 N N . LEU A 1 211 ? -14.984 26.997 -19.031 1.00 9.14 211 LEU A N 1
ATOM 1358 C CA . LEU A 1 211 ? -16.181 26.638 -18.294 1.00 9.48 211 LEU A CA 1
ATOM 1359 C C . LEU A 1 211 ? -16.410 27.584 -17.094 1.00 10.66 211 LEU A C 1
ATOM 1360 O O . LEU A 1 211 ? -17.530 27.888 -16.726 1.00 12.32 211 LEU A O 1
ATOM 1365 N N . LEU A 1 212 ? -15.342 27.990 -16.438 1.00 11.13 212 LEU A N 1
ATOM 1366 C CA . LEU A 1 212 ? -15.443 28.987 -15.350 1.00 11.63 212 LEU A CA 1
ATOM 1367 C C . LEU A 1 212 ? -16.043 30.311 -15.844 1.00 10.73 212 LEU A C 1
ATOM 1368 O O . LEU A 1 212 ? -16.844 30.908 -15.172 1.00 10.65 212 LEU A O 1
ATOM 1373 N N . THR A 1 213 ? -15.619 30.751 -17.019 1.00 10.45 213 THR A N 1
ATOM 1374 C CA . THR A 1 213 ? -16.125 31.967 -17.638 1.00 10.01 213 THR A CA 1
ATOM 1375 C C . THR A 1 213 ? -17.604 31.835 -17.969 1.00 10.24 213 THR A C 1
ATOM 1376 O O . THR A 1 213 ? -18.383 32.723 -17.641 1.00 10.62 213 THR A O 1
ATOM 1380 N N . ILE A 1 214 ? -17.984 30.704 -18.570 1.00 10.01 214 ILE A N 1
ATOM 1381 C CA . ILE A 1 214 ? -19.389 30.422 -18.892 1.00 9.18 214 ILE A CA 1
ATOM 1382 C C . ILE A 1 214 ? -20.256 30.376 -17.640 1.00 10.05 214 ILE A C 1
ATOM 1383 O O . ILE A 1 214 ? -21.345 30.951 -17.588 1.00 9.64 214 ILE A O 1
ATOM 1388 N N . LEU A 1 215 ? -19.745 29.698 -16.620 1.00 10.68 215 LEU A N 1
ATOM 1389 C CA . LEU A 1 215 ? -20.447 29.549 -15.347 1.00 11.51 215 LEU A CA 1
ATOM 1390 C C . LEU A 1 215 ? -20.653 30.932 -14.733 1.00 11.53 215 LEU A C 1
ATOM 1391 O O . LEU A 1 215 ? -21.781 31.305 -14.355 1.00 12.38 215 LEU A O 1
ATOM 1396 N N . VAL A 1 216 ? -19.573 31.698 -14.652 1.00 10.84 216 VAL A N 1
ATOM 1397 C CA . VAL A 1 216 ? -19.644 33.031 -14.049 1.00 10.30 216 VAL A CA 1
ATOM 1398 C C . VAL A 1 216 ? -20.458 33.989 -14.922 1.00 10.45 216 VAL A C 1
ATOM 1399 O O . VAL A 1 216 ? -21.202 34.816 -14.400 1.00 8.93 216 VAL A O 1
ATOM 1403 N N . ALA A 1 217 ? -20.354 33.862 -16.243 1.00 10.65 217 ALA A N 1
ATOM 1404 C CA . ALA A 1 217 ? -21.157 34.701 -17.092 1.00 10.97 217 ALA A CA 1
ATOM 1405 C C . ALA A 1 217 ? -22.635 34.494 -16.744 1.00 11.60 217 ALA A C 1
ATOM 1406 O O . ALA A 1 217 ? -23.377 35.464 -16.580 1.00 11.11 217 ALA A O 1
ATOM 1408 N N . HIS A 1 218 ? -23.050 33.232 -16.610 1.00 12.70 218 HIS A N 1
ATOM 1409 C CA . HIS A 1 218 ? -24.456 32.884 -16.334 1.00 13.27 218 HIS A CA 1
ATOM 1410 C C . HIS A 1 218 ? -24.890 33.440 -14.990 1.00 14.17 218 HIS A C 1
ATOM 1411 O O . HIS A 1 218 ? -25.912 34.097 -14.854 1.00 14.36 218 HIS A O 1
ATOM 1418 N N . LEU A 1 219 ? -24.090 33.151 -13.983 1.00 14.73 219 LEU A N 1
ATOM 1419 C CA . LEU A 1 219 ? -24.334 33.622 -12.636 1.00 14.86 219 LEU A CA 1
ATOM 1420 C C . LEU A 1 219 ? -24.537 35.141 -12.547 1.00 14.52 219 LEU A C 1
ATOM 1421 O O . LEU A 1 219 ? -25.344 35.609 -11.738 1.00 15.45 219 LEU A O 1
ATOM 1426 N N . THR A 1 220 ? -23.799 35.896 -13.350 1.00 13.47 220 THR A N 1
ATOM 1427 C CA . THR A 1 220 ? -23.821 37.358 -13.296 1.00 13.30 220 THR A CA 1
ATOM 1428 C C . THR A 1 220 ? -24.703 38.015 -14.381 1.00 12.68 220 THR A C 1
ATOM 1429 O O . THR A 1 220 ? -24.743 39.238 -14.478 1.00 13.06 220 THR A O 1
ATOM 1433 N N . GLY A 1 221 ? -25.413 37.227 -15.170 1.00 12.04 221 GLY A N 1
ATOM 1434 C CA . GLY A 1 221 ? -26.314 37.775 -16.180 1.00 12.13 221 GLY A CA 1
ATOM 1435 C C . GLY A 1 221 ? -25.635 38.241 -17.459 1.00 11.91 221 GLY A C 1
ATOM 1436 O O . GLY A 1 221 ? -26.233 38.946 -18.280 1.00 12.90 221 GLY A O 1
ATOM 1437 N N . LEU A 1 222 ? -24.397 37.827 -17.668 1.00 11.68 222 LEU A N 1
ATOM 1438 C CA . LEU A 1 222 ? -23.625 38.310 -18.788 1.00 11.71 222 LEU A CA 1
ATOM 1439 C C . LEU A 1 222 ? -23.565 37.215 -19.841 1.00 12.46 222 LEU A C 1
ATOM 1440 O O . LEU A 1 222 ? -24.028 36.112 -19.600 1.00 13.24 222 LEU A O 1
ATOM 1445 N N . GLN A 1 223 ? -23.016 37.519 -21.010 1.00 12.85 223 GLN A N 1
ATOM 1446 C CA . GLN A 1 223 ? -22.776 36.491 -22.016 1.00 13.54 223 GLN A CA 1
ATOM 1447 C C . GLN A 1 223 ? -21.280 36.172 -22.018 1.00 12.49 223 GLN A C 1
ATOM 1448 O O . GLN A 1 223 ? -20.471 37.029 -21.687 1.00 11.46 223 GLN A O 1
ATOM 1454 N N . PRO A 1 224 ? -20.898 34.931 -22.339 1.00 12.27 224 PRO A N 1
ATOM 1455 C CA . PRO A 1 224 ? -19.454 34.695 -22.331 1.00 12.50 224 PRO A CA 1
ATOM 1456 C C . PRO A 1 224 ? -18.805 35.344 -23.535 1.00 12.87 224 PRO A C 1
ATOM 1457 O O . PRO A 1 224 ? -19.419 35.418 -24.612 1.00 11.35 224 PRO A O 1
ATOM 1461 N N . GLY A 1 225 ? -17.575 35.829 -23.341 1.00 13.01 225 GLY A N 1
ATOM 1462 C CA . GLY A 1 225 ? -16.838 36.498 -24.402 1.00 12.07 225 GLY A CA 1
ATOM 1463 C C . GLY A 1 225 ? -15.771 35.580 -24.951 1.00 11.91 225 GLY A C 1
ATOM 1464 O O . GLY A 1 225 ? -16.015 34.824 -25.896 1.00 10.35 225 GLY A O 1
ATOM 1465 N N . GLU A 1 226 ? -14.608 35.632 -24.314 1.00 11.49 226 GLU A N 1
ATOM 1466 C CA . GLU A 1 226 ? -13.421 34.954 -24.774 1.00 12.04 226 GLU A CA 1
ATOM 1467 C C . GLU A 1 226 ? -12.626 34.361 -23.602 1.00 11.15 226 GLU A C 1
ATOM 1468 O O . GLU A 1 226 ? -12.653 34.899 -22.506 1.00 10.90 226 GLU A O 1
ATOM 1474 N N . PHE A 1 227 ? -11.909 33.266 -23.850 1.00 10.20 227 PHE A N 1
ATOM 1475 C CA . PHE A 1 227 ? -10.883 32.776 -22.935 1.00 9.95 227 PHE A CA 1
ATOM 1476 C C . PHE A 1 227 ? -9.522 33.010 -23.595 1.00 9.34 227 PHE A C 1
ATOM 1477 O O . PHE A 1 227 ? -9.320 32.621 -24.737 1.00 9.54 227 PHE A O 1
ATOM 1485 N N . VAL A 1 228 ? -8.616 33.689 -22.883 1.00 8.78 228 VAL A N 1
ATOM 1486 C CA . VAL A 1 228 ? -7.292 33.989 -23.399 1.00 7.79 228 VAL A CA 1
ATOM 1487 C C . VAL A 1 228 ? -6.263 33.249 -22.544 1.00 7.89 228 VAL A C 1
ATOM 1488 O O . VAL A 1 228 ? -6.252 33.380 -21.318 1.00 5.01 228 VAL A O 1
ATOM 1492 N N . HIS A 1 229 ? -5.440 32.424 -23.193 1.00 7.91 229 HIS A N 1
ATOM 1493 C CA . HIS A 1 229 ? -4.589 31.530 -22.460 1.00 7.89 229 HIS A CA 1
ATOM 1494 C C . HIS A 1 229 ? -3.162 32.010 -22.693 1.00 7.45 229 HIS A C 1
ATOM 1495 O O . HIS A 1 229 ? -2.685 32.017 -23.828 1.00 6.77 229 HIS A O 1
ATOM 1502 N N . PHE A 1 230 ? -2.477 32.370 -21.620 1.00 6.59 230 PHE A N 1
ATOM 1503 C CA . PHE A 1 230 ? -1.085 32.782 -21.701 1.00 6.95 230 PHE A CA 1
ATOM 1504 C C . PHE A 1 230 ? -0.235 31.713 -21.023 1.00 7.36 230 PHE A C 1
ATOM 1505 O O . PHE A 1 230 ? -0.570 31.241 -19.940 1.00 6.82 230 PHE A O 1
ATOM 1513 N N . LEU A 1 231 ? 0.849 31.313 -21.656 1.00 7.36 231 LEU A N 1
ATOM 1514 C CA . LEU A 1 231 ? 1.654 30.209 -21.140 1.00 8.23 231 LEU A CA 1
ATOM 1515 C C . LEU A 1 231 ? 3.080 30.661 -21.006 1.00 7.04 231 LEU A C 1
ATOM 1516 O O . LEU A 1 231 ? 3.581 31.334 -21.862 1.00 6.86 231 LEU A O 1
ATOM 1521 N N . GLY A 1 232 ? 3.708 30.301 -19.916 1.00 8.39 232 GLY A N 1
ATOM 1522 C CA . GLY A 1 232 ? 5.143 30.432 -19.753 1.00 9.19 232 GLY A CA 1
ATOM 1523 C C . GLY A 1 232 ? 5.784 29.225 -20.401 1.00 9.56 232 GLY A C 1
ATOM 1524 O O . GLY A 1 232 ? 5.959 29.207 -21.589 1.00 8.93 232 GLY A O 1
ATOM 1525 N N . ASP A 1 233 ? 6.135 28.209 -19.622 1.00 10.76 233 ASP A N 1
ATOM 1526 C CA . ASP A 1 233 ? 6.728 27.025 -20.227 1.00 10.66 233 ASP A CA 1
ATOM 1527 C C . ASP A 1 233 ? 5.635 26.132 -20.827 1.00 10.17 233 ASP A C 1
ATOM 1528 O O . ASP A 1 233 ? 4.671 25.778 -20.179 1.00 9.32 233 ASP A O 1
ATOM 1533 N N . ALA A 1 234 ? 5.799 25.799 -22.090 1.00 9.91 234 ALA A N 1
ATOM 1534 C CA . ALA A 1 234 ? 4.844 24.994 -22.806 1.00 10.08 234 ALA A CA 1
ATOM 1535 C C . ALA A 1 234 ? 5.692 23.857 -23.289 1.00 10.22 234 ALA A C 1
ATOM 1536 O O . ALA A 1 234 ? 6.665 24.072 -24.020 1.00 11.99 234 ALA A O 1
ATOM 1538 N N . HIS A 1 235 ? 5.372 22.661 -22.826 1.00 9.86 235 HIS A N 1
ATOM 1539 C CA . HIS A 1 235 ? 6.213 21.524 -23.059 1.00 9.71 235 HIS A CA 1
ATOM 1540 C C . HIS A 1 235 ? 5.409 20.332 -23.524 1.00 8.91 235 HIS A C 1
ATOM 1541 O O . HIS A 1 235 ? 4.217 20.185 -23.207 1.00 7.32 235 HIS A O 1
ATOM 1548 N N . VAL A 1 236 ? 6.103 19.516 -24.320 1.00 8.89 236 VAL A N 1
ATOM 1549 C CA . VAL A 1 236 ? 5.648 18.212 -24.772 1.00 9.19 236 VAL A CA 1
ATOM 1550 C C . VAL A 1 236 ? 6.551 17.154 -24.180 1.00 10.31 236 VAL A C 1
ATOM 1551 O O . VAL A 1 236 ? 7.783 17.259 -24.302 1.00 9.98 236 VAL A O 1
ATOM 1555 N N . TYR A 1 237 ? 5.961 16.128 -23.568 1.00 11.88 237 TYR A N 1
ATOM 1556 C CA . TYR A 1 237 ? 6.738 14.963 -23.103 1.00 13.63 237 TYR A CA 1
ATOM 1557 C C . TYR A 1 237 ? 7.217 14.094 -24.252 1.00 14.12 237 TYR A C 1
ATOM 1558 O O . TYR A 1 237 ? 6.523 13.875 -25.237 1.00 13.95 237 TYR A O 1
ATOM 1567 N N . LEU A 1 238 ? 8.422 13.590 -24.107 1.00 15.78 238 LEU A N 1
ATOM 1568 C CA . LEU A 1 238 ? 9.030 12.745 -25.130 1.00 17.20 238 LEU A CA 1
ATOM 1569 C C . LEU A 1 238 ? 8.188 11.547 -25.475 1.00 17.61 238 LEU A C 1
ATOM 1570 O O . LEU A 1 238 ? 8.102 11.187 -26.634 1.00 17.99 238 LEU A O 1
ATOM 1575 N N . ASP A 1 239 ? 7.557 10.922 -24.490 1.00 18.57 239 ASP A N 1
ATOM 1576 C CA . ASP A 1 239 ? 6.777 9.712 -24.799 1.00 19.70 239 ASP A CA 1
ATOM 1577 C C . ASP A 1 239 ? 5.456 10.035 -25.477 1.00 19.42 239 ASP A C 1
ATOM 1578 O O . ASP A 1 239 ? 4.808 9.136 -25.958 1.00 19.01 239 ASP A O 1
ATOM 1583 N N . HIS A 1 240 ? 5.088 11.323 -25.558 1.00 19.82 240 HIS A N 1
ATOM 1584 C CA . HIS A 1 240 ? 3.910 11.745 -26.307 1.00 19.78 240 HIS A CA 1
ATOM 1585 C C . HIS A 1 240 ? 4.211 12.293 -27.707 1.00 18.99 240 HIS A C 1
ATOM 1586 O O . HIS A 1 240 ? 3.285 12.643 -28.446 1.00 18.99 240 HIS A O 1
ATOM 1593 N N . VAL A 1 241 ? 5.485 12.387 -28.082 1.00 18.06 241 VAL A N 1
ATOM 1594 C CA . VAL A 1 241 ? 5.842 12.905 -29.391 1.00 17.57 241 VAL A CA 1
ATOM 1595 C C . VAL A 1 241 ? 5.103 12.199 -30.529 1.00 17.97 241 VAL A C 1
ATOM 1596 O O . VAL A 1 241 ? 4.470 12.847 -31.361 1.00 18.90 241 VAL A O 1
ATOM 1600 N N . ASP A 1 242 ? 5.148 10.878 -30.561 1.00 18.23 242 ASP A N 1
ATOM 1601 C CA . ASP A 1 242 ? 4.639 10.131 -31.706 1.00 18.56 242 ASP A CA 1
ATOM 1602 C C . ASP A 1 242 ? 3.141 10.301 -31.845 1.00 18.31 242 ASP A C 1
ATOM 1603 O O . ASP A 1 242 ? 2.603 10.452 -32.947 1.00 18.88 242 ASP A O 1
ATOM 1608 N N . SER A 1 243 ? 2.451 10.240 -30.718 1.00 17.78 243 SER A N 1
ATOM 1609 C CA . SER A 1 243 ? 1.016 10.433 -30.719 1.00 16.98 243 SER A CA 1
ATOM 1610 C C . SER A 1 243 ? 0.649 11.872 -31.048 1.00 16.24 243 SER A C 1
ATOM 1611 O O . SER A 1 243 ? -0.325 12.125 -31.764 1.00 16.60 243 SER A O 1
ATOM 1614 N N . LEU A 1 244 ? 1.399 12.840 -30.517 1.00 15.63 244 LEU A N 1
ATOM 1615 C CA . LEU A 1 244 ? 1.086 14.215 -30.835 1.00 14.84 244 LEU A CA 1
ATOM 1616 C C . LEU A 1 244 ? 1.262 14.496 -32.317 1.00 15.24 244 LEU A C 1
ATOM 1617 O O . LEU A 1 244 ? 0.447 15.223 -32.888 1.00 13.96 244 LEU A O 1
ATOM 1622 N N . ARG A 1 245 ? 2.273 13.906 -32.973 1.00 16.93 245 ARG A N 1
ATOM 1623 C CA . ARG A 1 245 ? 2.427 14.198 -34.414 1.00 18.09 245 ARG A CA 1
ATOM 1624 C C . ARG A 1 245 ? 1.398 13.535 -35.325 1.00 18.53 245 ARG A C 1
ATOM 1625 O O . ARG A 1 245 ? 1.076 14.085 -36.372 1.00 19.01 245 ARG A O 1
ATOM 1633 N N . GLN A 1 246 ? 0.837 12.406 -34.908 1.00 19.05 246 GLN A N 1
ATOM 1634 C CA . GLN A 1 246 ? -0.341 11.862 -35.569 1.00 19.99 246 GLN A CA 1
ATOM 1635 C C . GLN A 1 246 ? -1.550 12.792 -35.310 1.00 20.57 246 GLN A C 1
ATOM 1636 O O . GLN A 1 246 ? -2.246 13.218 -36.243 1.00 21.06 246 GLN A O 1
ATOM 1638 N N . GLN A 1 247 ? -1.761 13.161 -34.053 1.00 20.66 247 GLN A N 1
ATOM 1639 C CA . GLN A 1 247 ? -2.878 14.036 -33.706 1.00 20.76 247 GLN A CA 1
ATOM 1640 C C . GLN A 1 247 ? -2.912 15.290 -34.552 1.00 21.57 247 GLN A C 1
ATOM 1641 O O . GLN A 1 247 ? -3.957 15.646 -35.089 1.00 21.81 247 GLN A O 1
ATOM 1647 N N . ILE A 1 248 ? -1.782 15.967 -34.696 1.00 22.46 248 ILE A N 1
ATOM 1648 C CA . ILE A 1 248 ? -1.805 17.234 -35.382 1.00 23.81 248 ILE A CA 1
ATOM 1649 C C . ILE A 1 248 ? -1.995 17.204 -36.922 1.00 25.02 248 ILE A C 1
ATOM 1650 O O . ILE A 1 248 ? -2.136 18.273 -37.507 1.00 25.29 248 ILE A O 1
ATOM 1655 N N . GLN A 1 249 ? -2.012 16.031 -37.579 1.00 26.56 249 GLN A N 1
ATOM 1656 C CA . GLN A 1 249 ? -2.493 15.970 -38.983 1.00 27.44 249 GLN A CA 1
ATOM 1657 C C . GLN A 1 249 ? -4.002 15.803 -39.115 1.00 27.60 249 GLN A C 1
ATOM 1658 O O . GLN A 1 249 ? -4.514 15.869 -40.209 1.00 27.83 249 GLN A O 1
ATOM 1664 N N . ARG A 1 250 ? -4.703 15.536 -38.024 1.00 27.51 250 ARG A N 1
ATOM 1665 C CA . ARG A 1 250 ? -6.146 15.457 -38.068 1.00 27.58 250 ARG A CA 1
ATOM 1666 C C . ARG A 1 250 ? -6.735 16.876 -38.189 1.00 27.06 250 ARG A C 1
ATOM 1667 O O . ARG A 1 250 ? -6.356 17.780 -37.407 1.00 26.47 250 ARG A O 1
ATOM 1675 N N . PRO A 1 251 ? -7.647 17.086 -39.165 1.00 26.27 251 PRO A N 1
ATOM 1676 C CA . PRO A 1 251 ? -8.366 18.375 -39.247 1.00 25.68 251 PRO A CA 1
ATOM 1677 C C . PRO A 1 251 ? -9.289 18.556 -38.042 1.00 24.47 251 PRO A C 1
ATOM 1678 O O . PRO A 1 251 ? -10.040 17.660 -37.701 1.00 24.28 251 PRO A O 1
ATOM 1682 N N . PRO A 1 252 ? -9.206 19.687 -37.355 1.00 24.37 252 PRO A N 1
ATOM 1683 C CA . PRO A 1 252 ? -10.110 19.770 -36.207 1.00 23.75 252 PRO A CA 1
ATOM 1684 C C . PRO A 1 252 ? -11.559 19.748 -36.663 1.00 23.00 252 PRO A C 1
ATOM 1685 O O . PRO A 1 252 ? -11.830 20.022 -37.824 1.00 23.75 252 PRO A O 1
ATOM 1689 N N . ARG A 1 253 ? -12.468 19.424 -35.759 1.00 21.63 253 ARG A N 1
ATOM 1690 C CA . ARG A 1 253 ? -13.883 19.537 -36.028 1.00 20.84 253 ARG A CA 1
ATOM 1691 C C . ARG A 1 253 ? -14.399 20.732 -35.256 1.00 18.92 253 ARG A C 1
ATOM 1692 O O . ARG A 1 253 ? -13.822 21.087 -34.264 1.00 17.98 253 ARG A O 1
ATOM 1700 N N . ALA A 1 254 ? -15.492 21.328 -35.724 1.00 16.86 254 ALA A N 1
ATOM 1701 C CA . ALA A 1 254 ? -16.138 22.404 -35.009 1.00 15.86 254 ALA A CA 1
ATOM 1702 C C . ALA A 1 254 ? -16.278 22.018 -33.545 1.00 14.98 254 ALA A C 1
ATOM 1703 O O . ALA A 1 254 ? -16.674 20.881 -33.220 1.00 15.24 254 ALA A O 1
ATOM 1705 N N . PHE A 1 255 ? -15.972 22.963 -32.672 1.00 12.71 255 PHE A N 1
ATOM 1706 C CA . PHE A 1 255 ? -16.161 22.795 -31.247 1.00 12.55 255 PHE A CA 1
ATOM 1707 C C . PHE A 1 255 ? -17.616 22.497 -30.840 1.00 12.26 255 PHE A C 1
ATOM 1708 O O . PHE A 1 255 ? -18.565 22.919 -31.526 1.00 11.93 255 PHE A O 1
ATOM 1716 N N . PRO A 1 256 ? -17.779 21.843 -29.681 1.00 10.20 256 PRO A N 1
ATOM 1717 C CA . PRO A 1 256 ? -19.091 21.657 -29.169 1.00 10.70 256 PRO A CA 1
ATOM 1718 C C . PRO A 1 256 ? -19.695 22.961 -28.716 1.00 10.80 256 PRO A C 1
ATOM 1719 O O . PRO A 1 256 ? -19.014 23.976 -28.632 1.00 10.56 256 PRO A O 1
ATOM 1723 N N . LYS A 1 257 ? -20.988 22.910 -28.469 1.00 11.00 257 LYS A N 1
ATOM 1724 C CA . LYS A 1 257 ? -21.656 23.949 -27.745 1.00 11.12 257 LYS A CA 1
ATOM 1725 C C . LYS A 1 257 ? -21.905 23.532 -26.302 1.00 10.59 257 LYS A C 1
ATOM 1726 O O . LYS A 1 257 ? -22.057 22.337 -25.992 1.00 10.18 257 LYS A O 1
ATOM 1732 N N . LEU A 1 258 ? -21.926 24.516 -25.409 1.00 10.35 258 LEU A N 1
ATOM 1733 C CA . LEU A 1 258 ? -22.252 24.249 -24.015 1.00 9.77 258 LEU A CA 1
ATOM 1734 C C . LEU A 1 258 ? -23.351 25.170 -23.549 1.00 10.39 258 LEU A C 1
ATOM 1735 O O . LEU A 1 258 ? -23.234 26.387 -23.647 1.00 10.97 258 LEU A O 1
ATOM 1740 N N . PHE A 1 259 ? -24.413 24.577 -23.012 1.00 10.89 259 PHE A N 1
ATOM 1741 C CA . PHE A 1 259 ? -25.549 25.330 -22.498 1.00 11.02 259 PHE A CA 1
ATOM 1742 C C . PHE A 1 259 ? -25.637 25.237 -20.997 1.00 11.85 259 PHE A C 1
ATOM 1743 O O . PHE A 1 259 ? -25.462 24.162 -20.404 1.00 12.80 259 PHE A O 1
ATOM 1751 N N . VAL A 1 260 ? -25.908 26.360 -20.350 1.00 12.77 260 VAL A N 1
ATOM 1752 C CA . VAL A 1 260 ? -26.102 26.330 -18.927 1.00 13.34 260 VAL A CA 1
ATOM 1753 C C . VAL A 1 260 ? -27.608 26.349 -18.713 1.00 14.61 260 VAL A C 1
ATOM 1754 O O . VAL A 1 260 ? -28.262 27.337 -19.068 1.00 14.77 260 VAL A O 1
ATOM 1758 N N . SER A 1 261 ? -28.160 25.259 -18.161 1.00 15.26 261 SER A N 1
ATOM 1759 C CA . SER A 1 261 ? -29.605 25.174 -17.861 1.00 16.23 261 SER A CA 1
ATOM 1760 C C . SER A 1 261 ? -29.787 24.612 -16.447 1.00 16.11 261 SER A C 1
ATOM 1761 O O . SER A 1 261 ? -29.965 23.434 -16.253 1.00 15.13 261 SER A O 1
ATOM 1764 N N . PRO A 1 262 ? -29.682 25.470 -15.446 1.00 17.05 262 PRO A N 1
ATOM 1765 C CA . PRO A 1 262 ? -29.711 24.949 -14.093 1.00 18.00 262 PRO A CA 1
ATOM 1766 C C . PRO A 1 262 ? -31.015 24.215 -13.765 1.00 19.21 262 PRO A C 1
ATOM 1767 O O . PRO A 1 262 ? -32.085 24.568 -14.255 1.00 18.37 262 PRO A O 1
ATOM 1771 N N . LYS A 1 263 ? -30.882 23.166 -12.971 1.00 20.82 263 LYS A N 1
ATOM 1772 C CA . LYS A 1 263 ? -32.005 22.327 -12.584 1.00 22.71 263 LYS A CA 1
ATOM 1773 C C . LYS A 1 263 ? -32.771 22.943 -11.409 1.00 22.86 263 LYS A C 1
ATOM 1774 O O . LYS A 1 263 ? -33.918 22.596 -11.180 1.00 23.97 263 LYS A O 1
ATOM 1780 N N . GLY A 1 264 ? -32.132 23.879 -10.701 1.00 23.20 264 GLY A N 1
ATOM 1781 C CA . GLY A 1 264 ? -32.792 24.783 -9.747 1.00 23.16 264 GLY A CA 1
ATOM 1782 C C . GLY A 1 264 ? -32.043 26.115 -9.676 1.00 23.56 264 GLY A C 1
ATOM 1783 O O . GLY A 1 264 ? -31.119 26.364 -10.465 1.00 23.14 264 GLY A O 1
ATOM 1784 N N . PRO A 1 265 ? -32.405 26.981 -8.708 1.00 23.47 265 PRO A N 1
ATOM 1785 C CA . PRO A 1 265 ? -31.762 28.312 -8.670 1.00 23.09 265 PRO A CA 1
ATOM 1786 C C . PRO A 1 265 ? -30.271 28.258 -8.268 1.00 22.46 265 PRO A C 1
ATOM 1787 O O . PRO A 1 265 ? -29.878 27.442 -7.439 1.00 22.25 265 PRO A O 1
ATOM 1791 N N . ARG A 1 266 ? -29.464 29.120 -8.877 1.00 21.82 266 ARG A N 1
ATOM 1792 C CA . ARG A 1 266 ? -28.041 29.181 -8.597 1.00 21.39 266 ARG A CA 1
ATOM 1793 C C . ARG A 1 266 ? -27.653 30.626 -8.322 1.00 21.50 266 ARG A C 1
ATOM 1794 O O . ARG A 1 266 ? -27.679 31.463 -9.234 1.00 21.51 266 ARG A O 1
ATOM 1802 N N . THR A 1 267 ? -27.343 30.923 -7.060 1.00 21.44 267 THR A N 1
ATOM 1803 C CA . THR A 1 267 ? -27.012 32.283 -6.632 1.00 21.51 267 THR A CA 1
ATOM 1804 C C . THR A 1 267 ? -25.539 32.447 -6.269 1.00 21.09 267 THR A C 1
ATOM 1805 O O . THR A 1 267 ? -25.090 33.573 -6.091 1.00 21.75 267 THR A O 1
ATOM 1809 N N . GLU A 1 268 ? -24.809 31.334 -6.149 1.00 20.54 268 GLU A N 1
ATOM 1810 C CA . GLU A 1 268 ? -23.370 31.326 -5.885 1.00 20.71 268 GLU A CA 1
ATOM 1811 C C . GLU A 1 268 ? -22.715 30.256 -6.765 1.00 20.14 268 GLU A C 1
ATOM 1812 O O . GLU A 1 268 ? -23.368 29.308 -7.156 1.00 19.76 268 GLU A O 1
ATOM 1818 N N . PRO A 1 269 ? -21.427 30.408 -7.086 1.00 20.06 269 PRO A N 1
ATOM 1819 C CA . PRO A 1 269 ? -20.786 29.475 -8.024 1.00 20.70 269 PRO A CA 1
ATOM 1820 C C . PRO A 1 269 ? -20.630 28.042 -7.529 1.00 20.84 269 PRO A C 1
ATOM 1821 O O . PRO A 1 269 ? -20.704 27.118 -8.324 1.00 20.89 269 PRO A O 1
ATOM 1825 N N . GLU A 1 270 ? -20.415 27.876 -6.227 1.00 21.25 270 GLU A N 1
ATOM 1826 C CA . GLU A 1 270 ? -20.376 26.546 -5.580 1.00 21.31 270 GLU A CA 1
ATOM 1827 C C . GLU A 1 270 ? -21.693 25.781 -5.662 1.00 20.92 270 GLU A C 1
ATOM 1828 O O . GLU A 1 270 ? -21.714 24.568 -5.411 1.00 20.29 270 GLU A O 1
ATOM 1834 N N . HIS A 1 271 ? -22.780 26.477 -6.011 1.00 19.96 271 HIS A N 1
ATOM 1835 C CA . HIS A 1 271 ? -24.074 25.821 -6.132 1.00 19.33 271 HIS A CA 1
ATOM 1836 C C . HIS A 1 271 ? -24.186 25.022 -7.418 1.00 18.59 271 HIS A C 1
ATOM 1837 O O . HIS A 1 271 ? -25.055 24.165 -7.524 1.00 18.83 271 HIS A O 1
ATOM 1844 N N . PHE A 1 272 ? -23.362 25.295 -8.423 1.00 17.23 272 PHE A N 1
ATOM 1845 C CA . PHE A 1 272 ? -23.605 24.654 -9.703 1.00 16.27 272 PHE A CA 1
ATOM 1846 C C . PHE A 1 272 ? -23.318 23.152 -9.607 1.00 15.90 272 PHE A C 1
ATOM 1847 O O . PHE A 1 272 ? -22.448 22.717 -8.863 1.00 16.08 272 PHE A O 1
ATOM 1855 N N . GLN A 1 273 ? -24.063 22.383 -10.383 1.00 15.62 273 GLN A N 1
ATOM 1856 C CA . GLN A 1 273 ? -23.985 20.928 -10.414 1.00 15.52 273 GLN A CA 1
ATOM 1857 C C . GLN A 1 273 ? -23.644 20.490 -11.835 1.00 14.82 273 GLN A C 1
ATOM 1858 O O . GLN A 1 273 ? -23.993 21.180 -12.790 1.00 14.47 273 GLN A O 1
ATOM 1864 N N . TYR A 1 274 ? -23.013 19.326 -11.962 1.00 14.25 274 TYR A N 1
ATOM 1865 C CA . TYR A 1 274 ? -22.658 18.741 -13.236 1.00 13.97 274 TYR A CA 1
ATOM 1866 C C . TYR A 1 274 ? -23.823 18.783 -14.227 1.00 14.56 274 TYR A C 1
ATOM 1867 O O . TYR A 1 274 ? -23.647 19.095 -15.408 1.00 14.05 274 TYR A O 1
ATOM 1876 N N . GLU A 1 275 ? -25.019 18.485 -13.724 1.00 14.94 275 GLU A N 1
ATOM 1877 C CA . GLU A 1 275 ? -26.206 18.324 -14.553 1.00 15.50 275 GLU A CA 1
ATOM 1878 C C . GLU A 1 275 ? -26.702 19.644 -15.139 1.00 14.58 275 GLU A C 1
ATOM 1879 O O . GLU A 1 275 ? -27.450 19.656 -16.088 1.00 14.28 275 GLU A O 1
ATOM 1885 N N . ASP A 1 276 ? -26.268 20.760 -14.584 1.00 14.30 276 ASP A N 1
ATOM 1886 C CA . ASP A 1 276 ? -26.664 22.037 -15.114 1.00 14.14 276 ASP A CA 1
ATOM 1887 C C . ASP A 1 276 ? -26.098 22.315 -16.498 1.00 14.34 276 ASP A C 1
ATOM 1888 O O . ASP A 1 276 ? -26.490 23.292 -17.117 1.00 14.35 276 ASP A O 1
ATOM 1893 N N . PHE A 1 277 ? -25.163 21.493 -16.965 1.00 14.42 277 PHE A N 1
ATOM 1894 C CA . PHE A 1 277 ? -24.445 21.772 -18.211 1.00 14.57 277 PHE A CA 1
ATOM 1895 C C . PHE A 1 277 ? -24.757 20.699 -19.265 1.00 15.14 277 PHE A C 1
ATOM 1896 O O . PHE A 1 277 ? -24.575 19.508 -18.999 1.00 16.32 277 PHE A O 1
ATOM 1904 N N . GLU A 1 278 ? -25.321 21.098 -20.413 1.00 15.24 278 GLU A N 1
ATOM 1905 C CA . GLU A 1 278 ? -25.580 20.167 -21.520 1.00 14.62 278 GLU A CA 1
ATOM 1906 C C . GLU A 1 278 ? -24.518 20.449 -22.552 1.00 13.76 278 GLU A C 1
ATOM 1907 O O . GLU A 1 278 ? -24.397 21.592 -23.013 1.00 12.78 278 GLU A O 1
ATOM 1913 N N . LEU A 1 279 ? -23.781 19.402 -22.923 1.00 12.63 279 LEU A N 1
ATOM 1914 C CA . LEU A 1 279 ? -22.716 19.492 -23.913 1.00 11.91 279 LEU A CA 1
ATOM 1915 C C . LEU A 1 279 ? -23.326 19.021 -25.210 1.00 11.12 279 LEU A C 1
ATOM 1916 O O . LEU A 1 279 ? -23.850 17.932 -25.272 1.00 12.33 279 LEU A O 1
ATOM 1921 N N . VAL A 1 280 ? -23.281 19.851 -26.236 1.00 9.78 280 VAL A N 1
ATOM 1922 C CA . VAL A 1 280 ? -23.922 19.524 -27.502 1.00 8.71 280 VAL A CA 1
ATOM 1923 C C . VAL A 1 280 ? -22.895 19.509 -28.631 1.00 8.57 280 VAL A C 1
ATOM 1924 O O . VAL A 1 280 ? -22.058 20.434 -28.738 1.00 8.00 280 VAL A O 1
ATOM 1928 N N . GLY A 1 281 ? -22.957 18.449 -29.438 1.00 8.14 281 GLY A N 1
ATOM 1929 C CA . GLY A 1 281 ? -22.145 18.342 -30.650 1.00 8.09 281 GLY A CA 1
ATOM 1930 C C . GLY A 1 281 ? -20.664 18.105 -30.427 1.00 8.15 281 GLY A C 1
ATOM 1931 O O . GLY A 1 281 ? -19.824 18.549 -31.237 1.00 7.76 281 GLY A O 1
ATOM 1932 N N . TYR A 1 282 ? -20.320 17.399 -29.352 1.00 8.04 282 TYR A N 1
ATOM 1933 C CA . TYR A 1 282 ? -18.906 17.074 -29.114 1.00 9.15 282 TYR A CA 1
ATOM 1934 C C . TYR A 1 282 ? -18.560 15.810 -29.849 1.00 9.27 282 TYR A C 1
ATOM 1935 O O . TYR A 1 282 ? -19.051 14.763 -29.507 1.00 10.24 282 TYR A O 1
ATOM 1944 N N . ASP A 1 283 ? -17.671 15.894 -30.822 1.00 10.77 283 ASP A N 1
ATOM 1945 C CA . ASP A 1 283 ? -17.301 14.750 -31.633 1.00 11.66 283 ASP A CA 1
ATOM 1946 C C . ASP A 1 283 ? -15.791 14.687 -31.845 1.00 13.13 283 ASP A C 1
ATOM 1947 O O . ASP A 1 283 ? -15.294 15.003 -32.920 1.00 14.67 283 ASP A O 1
ATOM 1952 N N . PRO A 1 284 ? -15.042 14.285 -30.830 1.00 14.86 284 PRO A N 1
ATOM 1953 C CA . PRO A 1 284 ? -13.585 14.291 -30.985 1.00 16.28 284 PRO A CA 1
ATOM 1954 C C . PRO A 1 284 ? -13.126 13.136 -31.869 1.00 18.04 284 PRO A C 1
ATOM 1955 O O . PRO A 1 284 ? -13.828 12.146 -31.915 1.00 18.22 284 PRO A O 1
ATOM 1959 N N . HIS A 1 285 ? -12.011 13.275 -32.602 1.00 19.45 285 HIS A N 1
ATOM 1960 C CA . HIS A 1 285 ? -11.401 12.132 -33.313 1.00 20.78 285 HIS A CA 1
ATOM 1961 C C . HIS A 1 285 ? -11.115 10.999 -32.295 1.00 21.05 285 HIS A C 1
ATOM 1962 O O . HIS A 1 285 ? -10.677 11.271 -31.152 1.00 21.22 285 HIS A O 1
#

Nearest PDB structures (foldseek):
  3kgb-assembly1_A-2  TM=1.004E+00  e=8.143E-60  Encephalitozoon cuniculi GB-M1
  3n5g-assembly1_A-2  TM=9.368E-01  e=1.298E-39  Homo sapiens
  4o1u-assembly1_A  TM=9.386E-01  e=3.811E-39  Homo sapiens
  1hw3-assembly1_A  TM=9.339E-01  e=1.119E-38  Homo sapiens
  4kpw-assembly1_A-2  TM=9.334E-01  e=9.656E-38  Homo sapiens

Secondary structure (DSSP, 8-state):
-THHHHHHHHHHHHHHPEEE---EEEEEEEEEEEE-GGGB----SSS---HHHHHHHHHHHHTT---THHHHTTT-----S-HHHHHHSBTPPP--TTS--TTSSB-HHHHHHHHHHH-TT-S--EEE---TT-HHHHHS--SEEEEEEEEETTEEEEEEEEEEEETTTHHHHHHHHHHHHHHHHHHHT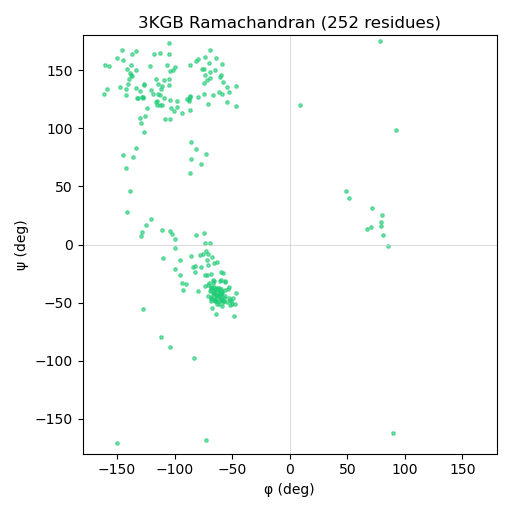T-EEEEEEEEEEEEEEEGGGHHHHHHHTTSPP-PPPEEEE--SS---SGGG--GGGEEEES----

Sequence (254 aa):
HPEHQYLDLVKHILENGARRMTGTLSVFGATMRFSLEDNTFPLLTTRRVFYRGVVEELLFFLRGETDSKVLEKKGVRDLGPIYGFQWRHFGARYETSASSYEGKGVDQIASAIAAIRANPASRRIVVSAWNPTDLGSMALPPCHVLFQFNVTDGKLSCAMYQRSGDMGLGVPFNIASYSLLTILVAHLTGLQPGEFVHFLGDAHVYLDHVDSLRQQIQRPPRAFPKLFVSPKGPRTEPEHFQYEDFELVGYDPH

Foldseek 3Di:
DQVVLLLVVVVCQLVPFDWDDLIWGKDFKGKGKDWCPPQFFLQFFLDHAPLQQLVQVLLCLCVLACDCVSVVVVVYGVRWCPRSNCQQANPFDTDTRPDDQVVHHHNLVVVLLVCCQPPQQDPPSKTAQDDVVPVVCVVVPFQFGMKHWHADPQAIEMEIEGAEAESPHGPSSVSRNVSVVQCLSSVLNVGHHTMYMYIYGMYIYNPVCSVVSVVSSVDDTDRGWGKDFAAPDDDNGSSPGDPVRIDTGDRHHD

B-factor: mean 16.91, std 7.34, range [2.0, 44.52]

Organism: Encephalitozoon cuniculi (strain GB-M1) (NCBI:txid284813)

Solvent-accessible surface area: 11668 Å² total; per-residue (Å²): 88,51,0,83,56,0,6,86,17,0,103,93,0,37,112,109,21,52,178,144,134,120,22,20,18,6,22,163,52,19,72,1,121,0,54,0,93,109,54,34,0,0,0,1,0,0,111,155,12,103,25,106,0,1,0,10,40,7,1,0,22,0,75,9,63,4,28,44,76,37,10,67,93,92,60,6,133,107,86,12,16,43,22,0,2,2,3,18,30,55,56,17,83,44,134,58,22,103,46,103,24,96,90,34,39,91,50,24,3,41,66,4,9,58,29,5,130,92,79,55,78,18,215,83,4,64,1,27,1,82,13,93,122,27,79,50,5,54,82,154,29,12,48,19,25,63,2,64,2,63,17,71,127,37,65,0,25,2,26,0,83,3,78,21,3,32,0,12,95,18,0,6,40,15,0,0,14,3,0,0,1,0,8,0,2,0,78,16,22,68,37,124,23,6,46,0,15,0,83,4,2,21,0,23,0,78,72,123,53,34,115,57,5,138,53,8,32,124,95,96,21,87,82,25,1,75,1,64,29,57,45,140,27,121,51,86,75,1,51,76,0,71,44,102,0,13,110,48,58,58,31,81,13,70